Protein AF-A0A1N7QG08-F1 (afdb_monomer)

Mean predicted aligned error: 12.97 Å

pLDDT: mean 82.43, std 13.4, range [31.48, 98.0]

Organism: NCBI:txid453582

Radius of gyration: 24.89 Å; Cα contacts (8 Å, |Δi|>4): 422; chains: 1; bounding box: 59×50×69 Å

Sequence (297 aa):
MERRLAEIPTEDWNDIRLDITPREYVLDYLAHSFPVQLYEPFTDSEGNLSSRPVVRDGQPVECREATRRRDALIEKLAALPPVPGALDQIVQRFGTDLVAEVTGRSRRIVRKGEGPAARLVVETRAGSANLAETAAFMDDQKRILIFSDAGGTGRSYHADLGAKNQRLRVHYLLEPGWKADAAIQGLGRTNRTNQAQPPLFRPVATDVKAEKRFLSTIARRLDTLGAITRGQRQTGGHPLNHVRSDKWYCMHCDGEFSGTEMAQNLWHCPSCGATPLDMLSEPFSVSERPETENTSA

Foldseek 3Di:
DLVVVVVDPPVCQAFDPDQPFCLVVVLVCLVPPQPFFDWDWDADPVRDIDIDTDDDPNHTDGDPVSVVVSVVVSVVSVPDDGDDDPVLCVCQVPHPQQELEQEPRQKHWYWDDDDPPIGIHIDGDDPCSLVVSLLCLQQVRHNHYDHDPNRCPPAANALAPPTPRLDAAADEDEDCDDDLVSSVVVVVSHADPRHPDAHHYHYDDDPDPVRLQSVLVNVVVCVVVVRDDPVQLPFLAQSPPRDHAQWKAALPPRDIDGSNVCSVVVCAPPPPRHTNVRIDRDRDDPVPRDPDDDPDD

Structure (mmCIF, N/CA/C/O backbone):
data_AF-A0A1N7QG08-F1
#
_entry.id   AF-A0A1N7QG08-F1
#
loop_
_atom_site.group_PDB
_atom_site.id
_atom_site.type_symbol
_atom_site.label_atom_id
_atom_site.label_alt_id
_atom_site.label_comp_id
_atom_site.label_asym_id
_atom_site.label_entity_id
_atom_site.label_seq_id
_atom_site.pdbx_PDB_ins_code
_atom_site.Cartn_x
_atom_site.Cartn_y
_atom_site.Cartn_z
_atom_site.occupancy
_atom_site.B_iso_or_equiv
_atom_site.auth_seq_id
_atom_site.auth_comp_id
_atom_site.auth_asym_id
_atom_site.auth_atom_id
_atom_site.pdbx_PDB_model_num
ATOM 1 N N . MET A 1 1 ? -7.282 -5.211 -10.635 1.00 56.03 1 MET A N 1
ATOM 2 C CA . MET A 1 1 ? -8.128 -6.218 -9.951 1.00 56.03 1 MET A CA 1
ATOM 3 C C . MET A 1 1 ? -9.617 -6.040 -10.246 1.00 56.03 1 MET A C 1
ATOM 5 O O . MET A 1 1 ? -10.234 -7.001 -10.668 1.00 56.03 1 MET A O 1
ATOM 9 N N . GLU A 1 2 ? -10.205 -4.849 -10.090 1.00 59.34 2 GLU A N 1
ATOM 10 C CA . GLU A 1 2 ? -11.648 -4.638 -10.344 1.00 59.34 2 GLU A CA 1
ATOM 11 C C . GLU A 1 2 ? -12.072 -4.951 -11.790 1.00 59.34 2 GLU A C 1
ATOM 13 O O . GLU A 1 2 ? -13.091 -5.600 -12.000 1.00 59.34 2 GLU A O 1
ATOM 18 N N . ARG A 1 3 ? -11.225 -4.615 -12.774 1.00 63.56 3 ARG A N 1
ATOM 19 C CA . ARG A 1 3 ? -11.404 -5.001 -14.183 1.00 63.56 3 ARG A CA 1
ATOM 20 C C . ARG A 1 3 ? -11.461 -6.525 -14.384 1.00 63.56 3 ARG A C 1
ATOM 22 O O . ARG A 1 3 ? -12.375 -7.006 -15.031 1.00 63.56 3 ARG A O 1
ATOM 29 N N . ARG A 1 4 ? -10.570 -7.284 -13.735 1.00 69.12 4 ARG A N 1
ATOM 30 C CA . ARG A 1 4 ? -10.578 -8.761 -13.771 1.00 69.12 4 ARG A CA 1
ATOM 31 C C . ARG A 1 4 ? -11.821 -9.355 -13.137 1.00 69.12 4 ARG A C 1
ATOM 33 O O . ARG A 1 4 ? -12.452 -10.223 -13.712 1.00 69.12 4 ARG A O 1
ATOM 40 N N . LEU A 1 5 ? -12.204 -8.852 -11.966 1.00 70.75 5 LEU A N 1
ATOM 41 C CA . LEU A 1 5 ? -13.429 -9.283 -11.289 1.00 70.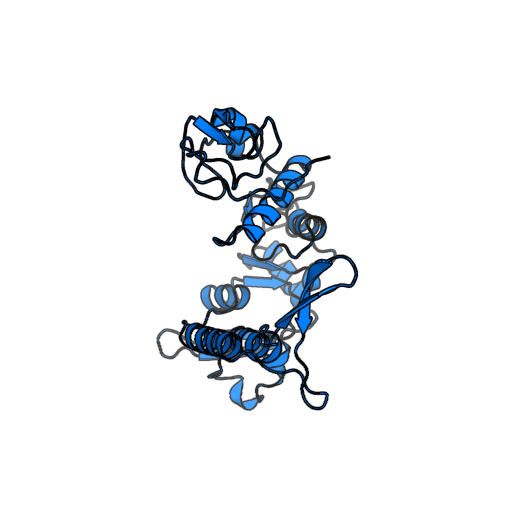75 5 LEU A CA 1
ATOM 42 C C . LEU A 1 5 ? -14.700 -8.961 -12.093 1.00 70.75 5 LEU A C 1
ATOM 44 O O . LEU A 1 5 ? -15.766 -9.468 -11.756 1.00 70.75 5 LEU A O 1
ATOM 48 N N . ALA A 1 6 ? -14.626 -8.089 -13.102 1.00 71.62 6 ALA A N 1
ATOM 49 C CA . ALA A 1 6 ? -15.715 -7.845 -14.043 1.00 71.62 6 ALA A CA 1
ATOM 50 C C . ALA A 1 6 ? -15.735 -8.816 -15.226 1.00 71.62 6 ALA A C 1
ATOM 52 O O . ALA A 1 6 ? -16.794 -8.995 -15.815 1.00 71.62 6 ALA A O 1
ATOM 53 N N . GLU A 1 7 ? -14.608 -9.454 -15.527 1.00 74.88 7 GLU A N 1
ATOM 54 C CA . GLU A 1 7 ? -14.473 -10.450 -16.592 1.00 74.88 7 GLU A CA 1
ATOM 55 C C . GLU A 1 7 ? -14.823 -11.871 -16.106 1.00 74.88 7 GLU A C 1
ATOM 57 O O . GLU A 1 7 ? -15.100 -12.734 -16.931 1.00 74.88 7 GLU A O 1
ATOM 62 N N . ILE A 1 8 ? -14.867 -12.119 -14.785 1.00 76.94 8 ILE A N 1
ATOM 63 C CA . ILE A 1 8 ? -15.276 -13.417 -14.218 1.00 76.94 8 ILE A CA 1
ATOM 64 C C . ILE A 1 8 ? -16.797 -13.610 -14.376 1.00 76.94 8 ILE A C 1
ATOM 66 O O . ILE A 1 8 ? -17.559 -12.820 -13.794 1.00 76.94 8 ILE A O 1
ATOM 70 N N . PRO A 1 9 ? -17.251 -14.673 -15.073 1.00 80.19 9 PRO A N 1
ATOM 71 C CA . PRO A 1 9 ? -18.662 -15.038 -15.161 1.00 80.19 9 PRO A CA 1
ATOM 72 C C . PRO A 1 9 ? -19.303 -15.174 -13.778 1.00 80.19 9 PRO A C 1
ATOM 74 O O . PRO A 1 9 ? -18.711 -15.718 -12.848 1.00 80.19 9 PRO A O 1
ATOM 77 N N . THR A 1 10 ? -20.537 -14.698 -13.618 1.00 82.00 10 THR A N 1
ATOM 78 C CA . THR A 1 10 ? -21.238 -14.714 -12.319 1.00 82.00 10 THR A CA 1
ATOM 79 C C . THR A 1 10 ? -21.453 -16.119 -11.749 1.00 82.00 10 THR A C 1
ATOM 81 O O . THR A 1 10 ? -21.589 -16.274 -10.538 1.00 82.00 10 THR A O 1
ATOM 84 N N . GLU A 1 11 ? -21.461 -17.143 -12.603 1.00 83.88 11 GLU A N 1
ATOM 85 C CA . GLU A 1 11 ? -21.510 -18.563 -12.226 1.00 83.88 11 GLU A CA 1
ATOM 86 C C . GLU A 1 11 ? -20.274 -19.025 -11.438 1.00 83.88 11 GLU A C 1
ATOM 88 O O . GLU A 1 11 ? -20.407 -19.801 -10.489 1.00 83.88 11 GLU A O 1
ATOM 93 N N . ASP A 1 12 ? -19.103 -18.454 -11.729 1.00 82.88 12 ASP A N 1
ATOM 94 C CA . ASP A 1 12 ? -17.830 -18.806 -11.091 1.00 82.88 12 ASP A CA 1
ATOM 95 C C . ASP A 1 12 ? -17.574 -18.035 -9.790 1.00 82.88 12 ASP A C 1
ATOM 97 O O . ASP A 1 12 ? -16.616 -18.303 -9.062 1.00 82.88 12 ASP A O 1
ATOM 101 N N . TRP A 1 13 ? -18.437 -17.077 -9.434 1.00 85.44 13 TRP A N 1
ATOM 102 C CA . TRP A 1 13 ? -18.227 -16.228 -8.255 1.00 85.44 13 TRP A CA 1
ATOM 103 C C . TRP A 1 13 ? -18.194 -17.010 -6.944 1.00 85.44 13 TRP A C 1
ATOM 105 O O . TRP A 1 13 ? -17.639 -16.515 -5.966 1.00 85.44 13 TRP A O 1
ATOM 115 N N . ASN A 1 14 ? -18.770 -18.212 -6.913 1.00 82.75 14 ASN A N 1
ATOM 116 C CA . ASN A 1 14 ? -18.813 -19.070 -5.732 1.00 82.75 14 ASN A CA 1
ATOM 117 C C . ASN A 1 14 ? -17.595 -19.998 -5.583 1.00 82.75 14 ASN A C 1
ATOM 119 O O . ASN A 1 14 ? -17.487 -20.647 -4.541 1.00 82.75 14 ASN A O 1
ATOM 123 N N . ASP A 1 15 ? -16.718 -20.095 -6.584 1.00 85.12 15 ASP A N 1
ATOM 124 C CA . ASP A 1 15 ? -15.468 -20.866 -6.535 1.00 85.12 15 ASP A CA 1
ATOM 125 C C . ASP A 1 15 ? -14.476 -20.340 -7.590 1.00 85.12 15 ASP A C 1
ATOM 127 O O . ASP A 1 15 ? -14.412 -20.832 -8.716 1.00 85.12 15 ASP A O 1
ATOM 131 N N . ILE A 1 16 ? -13.700 -19.313 -7.232 1.00 80.88 16 ILE A N 1
ATOM 132 C CA . ILE A 1 16 ? -12.711 -18.723 -8.142 1.00 80.88 16 ILE A CA 1
ATOM 133 C C . ILE A 1 16 ? -11.497 -19.651 -8.259 1.00 80.88 16 ILE A C 1
ATOM 135 O O . ILE A 1 16 ? -10.752 -19.836 -7.295 1.00 80.88 16 ILE A O 1
ATOM 139 N N . ARG A 1 17 ? -11.245 -20.147 -9.476 1.00 75.00 17 ARG A N 1
ATOM 140 C CA . ARG A 1 17 ? -10.060 -20.962 -9.826 1.00 75.00 17 ARG A CA 1
ATOM 141 C C . ARG A 1 17 ? -9.030 -20.239 -10.695 1.00 75.00 17 ARG A C 1
ATOM 143 O O . ARG A 1 17 ? -8.040 -20.834 -11.109 1.00 75.00 17 ARG A O 1
ATOM 150 N N . LEU A 1 18 ? -9.277 -18.968 -10.991 1.00 70.56 18 LEU A N 1
ATOM 151 C CA . LEU A 1 18 ? -8.436 -18.133 -11.845 1.00 70.56 18 LEU A CA 1
ATOM 152 C C . LEU A 1 18 ? -7.303 -17.476 -11.049 1.00 70.56 18 LEU A C 1
ATOM 154 O O . LEU A 1 18 ? -7.442 -17.192 -9.857 1.00 70.56 18 LEU A O 1
ATOM 158 N N . ASP A 1 19 ? -6.197 -17.180 -11.732 1.00 75.00 19 ASP A N 1
ATOM 159 C CA . ASP A 1 19 ? -5.118 -16.373 -11.166 1.00 75.00 19 ASP A CA 1
ATOM 160 C C . ASP A 1 19 ? -5.573 -14.910 -11.009 1.00 75.00 19 ASP A C 1
ATOM 162 O O . ASP A 1 19 ? -5.793 -14.178 -11.976 1.00 75.00 19 ASP A O 1
ATOM 166 N N . ILE A 1 20 ? -5.731 -14.495 -9.754 1.00 76.75 20 ILE A N 1
ATOM 167 C CA . ILE A 1 20 ? -6.169 -13.153 -9.342 1.00 76.75 20 ILE A CA 1
ATOM 168 C C . ILE A 1 20 ? -4.992 -12.226 -8.999 1.00 76.75 20 ILE A C 1
ATOM 170 O O . ILE A 1 20 ? -5.194 -11.119 -8.491 1.00 76.75 20 ILE A O 1
ATOM 174 N N . THR A 1 21 ? -3.758 -12.671 -9.247 1.00 83.44 21 THR A N 1
ATOM 175 C CA . THR A 1 21 ? -2.541 -11.899 -8.979 1.00 83.44 21 THR A CA 1
ATOM 176 C C . THR A 1 21 ? -2.234 -10.907 -10.102 1.00 83.44 21 THR A C 1
ATOM 178 O O . THR A 1 21 ? -2.777 -11.013 -11.205 1.00 83.44 21 THR A O 1
ATOM 181 N N . PRO A 1 22 ? -1.362 -9.907 -9.870 1.00 81.31 22 PRO A N 1
ATOM 182 C CA . PRO A 1 22 ? -0.970 -8.975 -10.923 1.00 81.31 22 PRO A CA 1
ATOM 183 C C . PRO A 1 22 ? -0.077 -9.602 -12.005 1.00 81.31 22 PRO A C 1
ATOM 185 O O . PRO A 1 22 ? 0.336 -8.879 -12.908 1.00 81.31 22 PRO A O 1
ATOM 188 N N . ARG A 1 23 ? 0.227 -10.908 -11.932 1.00 86.50 23 ARG A N 1
ATOM 189 C CA . ARG A 1 23 ? 1.165 -11.601 -12.823 1.00 86.50 23 ARG A CA 1
ATOM 190 C C . ARG A 1 23 ? 0.895 -11.292 -14.290 1.00 86.50 23 ARG A C 1
ATOM 192 O O . ARG A 1 23 ? 1.794 -10.817 -14.968 1.00 86.50 23 ARG A O 1
ATOM 199 N N . GLU A 1 24 ? -0.328 -11.503 -14.764 1.00 82.75 24 GLU A N 1
ATOM 200 C CA . GLU A 1 24 ? -0.638 -11.329 -16.186 1.00 82.75 24 GLU A CA 1
ATOM 201 C C . GLU A 1 24 ? -0.428 -9.887 -16.662 1.00 82.75 24 GLU A C 1
ATOM 203 O O . GLU A 1 24 ? 0.175 -9.683 -17.705 1.00 82.75 24 GLU A O 1
ATOM 208 N N . TYR A 1 25 ? -0.778 -8.882 -15.850 1.00 83.62 25 TYR A N 1
ATOM 209 C CA . TYR A 1 25 ? -0.496 -7.481 -16.187 1.00 83.62 25 TYR A CA 1
ATOM 210 C C . TYR A 1 25 ? 1.004 -7.205 -16.344 1.00 83.62 25 TYR A C 1
ATOM 212 O O . TYR A 1 25 ? 1.402 -6.421 -17.203 1.00 83.62 25 TYR A O 1
ATOM 220 N N . VAL A 1 26 ? 1.840 -7.831 -15.511 1.00 87.75 26 VAL A N 1
ATOM 221 C CA . VAL A 1 26 ? 3.300 -7.697 -15.597 1.00 87.75 26 VAL A CA 1
ATOM 222 C C . VAL A 1 26 ? 3.835 -8.418 -16.834 1.00 87.75 26 VAL A C 1
ATOM 224 O O . VAL A 1 26 ? 4.687 -7.869 -17.529 1.00 87.75 26 VAL A O 1
ATOM 227 N N . LEU A 1 27 ? 3.332 -9.620 -17.130 1.00 89.56 27 LEU A N 1
ATOM 228 C CA . LEU A 1 27 ? 3.733 -10.379 -18.316 1.00 89.56 27 LEU A CA 1
ATOM 229 C C . LEU A 1 27 ? 3.338 -9.644 -19.604 1.00 89.56 27 LEU A C 1
ATOM 231 O O . LEU A 1 27 ? 4.185 -9.474 -20.478 1.00 89.56 27 LEU A O 1
ATOM 235 N N . ASP A 1 28 ? 2.112 -9.125 -19.680 1.00 87.75 28 ASP A N 1
ATOM 236 C CA . ASP A 1 28 ? 1.634 -8.323 -20.808 1.00 87.75 28 ASP A CA 1
ATOM 237 C C . ASP A 1 28 ? 2.467 -7.054 -20.982 1.00 87.75 28 ASP A C 1
ATOM 239 O O . ASP A 1 28 ? 2.866 -6.719 -22.098 1.00 87.75 28 ASP A O 1
ATOM 243 N N . TYR A 1 29 ? 2.777 -6.354 -19.889 1.00 90.56 29 TYR A N 1
ATOM 244 C CA . TYR A 1 29 ? 3.641 -5.178 -19.945 1.00 90.56 29 TYR A CA 1
ATOM 245 C C . TYR A 1 29 ? 5.016 -5.522 -20.528 1.00 90.56 29 TYR A C 1
ATOM 247 O O . TYR A 1 29 ? 5.502 -4.827 -21.417 1.00 90.56 29 TYR A O 1
ATOM 255 N N . LEU A 1 30 ? 5.638 -6.617 -20.087 1.00 87.50 30 LEU A N 1
ATOM 256 C CA . LEU A 1 30 ? 6.937 -7.040 -20.612 1.00 87.50 30 LEU A CA 1
ATOM 257 C C . LEU A 1 30 ? 6.852 -7.495 -22.070 1.00 87.50 30 LEU A C 1
ATOM 259 O O . LEU A 1 30 ? 7.747 -7.185 -22.851 1.00 87.50 30 LEU A O 1
ATOM 263 N N . ALA A 1 31 ? 5.778 -8.173 -22.468 1.00 89.25 31 ALA A N 1
ATOM 264 C CA . ALA A 1 31 ? 5.589 -8.589 -23.852 1.00 89.25 31 ALA A CA 1
ATOM 265 C C . ALA A 1 31 ? 5.554 -7.387 -24.814 1.00 89.25 31 ALA A C 1
ATOM 267 O O . ALA A 1 31 ? 6.155 -7.446 -25.886 1.00 89.25 31 ALA A O 1
ATOM 268 N N . HIS A 1 32 ? 4.909 -6.287 -24.406 1.00 85.25 32 HIS A N 1
ATOM 269 C CA . HIS A 1 32 ? 4.656 -5.133 -25.276 1.00 85.25 32 HIS A CA 1
ATOM 270 C C . HIS A 1 32 ? 5.621 -3.955 -25.087 1.00 85.25 32 HIS A C 1
ATOM 272 O O . HIS A 1 32 ? 5.770 -3.144 -25.996 1.00 85.25 32 HIS A O 1
ATOM 278 N N . SER A 1 33 ? 6.232 -3.798 -23.910 1.00 87.94 33 SER A N 1
ATOM 279 C CA . SER A 1 33 ? 7.031 -2.610 -23.552 1.00 87.94 33 SER A CA 1
ATOM 280 C C . SER A 1 33 ? 8.505 -2.905 -23.276 1.00 87.94 33 SER A C 1
ATOM 282 O O . SER A 1 33 ? 9.273 -1.973 -23.035 1.00 87.94 33 SER A O 1
ATOM 284 N N . PHE A 1 34 ? 8.939 -4.170 -23.304 1.00 85.19 34 PHE A N 1
ATOM 285 C CA . PHE A 1 34 ? 10.361 -4.481 -23.164 1.00 85.19 34 PHE A CA 1
ATOM 286 C C . PHE A 1 34 ? 11.143 -3.974 -24.389 1.00 85.19 34 PHE A C 1
ATOM 288 O O . PHE A 1 34 ? 10.734 -4.237 -25.523 1.00 85.19 34 PHE A O 1
ATOM 295 N N . PRO A 1 35 ? 12.271 -3.264 -24.200 1.00 85.69 35 PRO A N 1
ATOM 296 C CA . PRO A 1 35 ? 13.004 -2.647 -25.299 1.00 85.69 35 PRO A CA 1
ATOM 297 C C . PRO A 1 35 ? 13.718 -3.710 -26.139 1.00 85.69 35 PRO A C 1
ATOM 299 O O . PRO A 1 35 ? 14.796 -4.182 -25.782 1.00 85.69 35 PRO A O 1
ATOM 302 N N . VAL A 1 36 ? 13.107 -4.087 -27.263 1.00 87.94 36 VAL A N 1
ATOM 303 C CA . VAL A 1 36 ? 13.659 -5.067 -28.216 1.00 87.94 36 VAL A CA 1
ATOM 304 C C . VAL A 1 36 ? 14.181 -4.436 -29.505 1.00 87.94 36 VAL A C 1
ATOM 306 O O . VAL A 1 36 ? 14.728 -5.142 -30.341 1.00 87.94 36 VAL A O 1
ATOM 309 N N . GLN A 1 37 ? 14.049 -3.121 -29.688 1.00 85.25 37 GLN A N 1
ATOM 310 C CA . GLN A 1 37 ? 14.490 -2.447 -30.909 1.00 85.25 37 GLN A CA 1
ATOM 311 C C . GLN A 1 37 ? 16.019 -2.474 -31.056 1.00 85.25 37 GLN A C 1
ATOM 313 O O . GLN A 1 37 ? 16.757 -2.204 -30.109 1.00 85.25 37 GLN A O 1
ATOM 318 N N . LEU A 1 38 ? 16.498 -2.804 -32.256 1.00 83.75 38 LEU A N 1
ATOM 319 C CA . LEU A 1 38 ? 17.911 -2.758 -32.608 1.00 83.75 38 LEU A CA 1
ATOM 320 C C . LEU A 1 38 ? 18.352 -1.312 -32.843 1.00 83.75 38 LEU A C 1
ATOM 322 O O . LEU A 1 38 ? 17.690 -0.562 -33.560 1.00 83.75 38 LEU A O 1
ATOM 326 N N . TYR A 1 39 ? 19.499 -0.953 -32.275 1.00 87.12 39 TYR A N 1
ATOM 327 C CA . TYR A 1 39 ? 20.175 0.316 -32.514 1.00 87.12 39 TYR A CA 1
ATOM 328 C C . TYR A 1 39 ? 21.528 0.056 -33.169 1.00 87.12 39 TYR A C 1
ATOM 330 O O . TYR A 1 39 ? 22.223 -0.894 -32.805 1.00 87.12 39 TYR A O 1
ATOM 338 N N . GLU A 1 40 ? 21.897 0.904 -34.123 1.00 83.69 40 GLU A N 1
ATOM 339 C CA . GLU A 1 40 ? 23.220 0.902 -34.745 1.00 83.69 40 GLU A CA 1
ATOM 340 C C . GLU A 1 40 ? 23.980 2.185 -34.387 1.00 83.69 40 GLU A C 1
ATOM 342 O O . GLU A 1 40 ? 23.359 3.249 -34.254 1.00 83.69 40 GLU A O 1
ATOM 347 N N . PRO A 1 41 ? 25.309 2.108 -34.210 1.00 86.81 41 PRO A N 1
ATOM 348 C CA . PRO A 1 41 ? 26.123 3.297 -34.042 1.00 86.81 41 PRO A CA 1
ATOM 349 C C . PRO A 1 41 ? 26.157 4.096 -35.349 1.00 86.81 41 PRO A C 1
ATOM 351 O O . PRO A 1 41 ? 26.247 3.529 -36.438 1.00 86.81 41 PRO A O 1
ATOM 354 N N . PHE A 1 42 ? 26.132 5.419 -35.243 1.00 86.69 42 PHE A N 1
ATOM 355 C CA . PHE A 1 42 ? 26.413 6.325 -36.350 1.00 86.69 42 PHE A CA 1
ATOM 356 C C . PHE A 1 42 ? 27.264 7.495 -35.857 1.00 86.69 42 PHE A C 1
ATOM 358 O O . PHE A 1 42 ? 27.222 7.855 -34.681 1.00 86.69 42 PHE A O 1
ATOM 365 N N . THR A 1 43 ? 28.038 8.082 -36.761 1.00 89.94 43 THR A N 1
ATOM 366 C CA . THR A 1 43 ? 28.794 9.306 -36.493 1.00 89.94 43 THR A CA 1
ATOM 367 C C . THR A 1 43 ? 28.057 10.469 -37.136 1.00 89.94 43 THR A C 1
ATOM 369 O O . THR A 1 43 ? 27.695 10.389 -38.314 1.00 89.94 43 THR A O 1
ATOM 372 N N . ASP A 1 44 ? 27.780 11.512 -36.361 1.00 87.81 44 ASP A N 1
ATOM 373 C CA . ASP A 1 44 ? 27.157 12.725 -36.885 1.00 87.81 44 ASP A CA 1
ATOM 374 C C . ASP A 1 44 ? 28.152 13.579 -37.697 1.00 87.81 44 ASP A C 1
ATOM 376 O O . ASP A 1 44 ? 29.328 13.245 -37.856 1.00 87.81 44 ASP A O 1
ATOM 380 N N . SER A 1 45 ? 27.672 14.696 -38.245 1.00 85.94 45 SER A N 1
ATOM 381 C CA . SER A 1 45 ? 28.492 15.633 -39.022 1.00 85.94 45 SER A CA 1
ATOM 382 C C . SER A 1 45 ? 29.588 16.334 -38.210 1.00 85.94 45 SER A C 1
ATOM 384 O O . SER A 1 45 ? 30.489 16.920 -38.804 1.00 85.94 45 SER A O 1
ATOM 386 N N . GLU A 1 46 ? 29.514 16.291 -36.880 1.00 87.44 46 GLU A N 1
ATOM 387 C CA . GLU A 1 46 ? 30.472 16.901 -35.951 1.00 87.44 46 GLU A CA 1
ATOM 388 C C . GLU A 1 46 ? 31.502 15.883 -35.430 1.00 87.44 46 GLU A C 1
ATOM 390 O O . GLU A 1 46 ? 32.429 16.249 -34.710 1.00 87.44 46 GLU A O 1
ATOM 395 N N . GLY A 1 47 ? 31.389 14.610 -35.831 1.00 87.75 47 GLY A N 1
ATOM 396 C CA . GLY A 1 47 ? 32.287 13.537 -35.411 1.00 87.75 47 GLY A CA 1
ATOM 397 C C . GLY A 1 47 ? 31.872 12.843 -34.111 1.00 87.75 47 GLY A C 1
ATOM 398 O O . GLY A 1 47 ? 32.606 11.972 -33.639 1.00 87.75 47 GLY A O 1
ATOM 399 N N . ASN A 1 48 ? 30.709 13.169 -33.538 1.00 85.38 48 ASN A N 1
ATOM 400 C CA . ASN A 1 48 ? 30.236 12.529 -32.316 1.00 85.38 48 ASN A CA 1
ATOM 401 C C . ASN A 1 48 ? 29.621 11.162 -32.628 1.00 85.38 48 ASN A C 1
ATOM 403 O O . ASN A 1 48 ? 28.827 11.002 -33.561 1.00 85.38 48 ASN A O 1
ATOM 407 N N . LEU A 1 49 ? 29.970 10.165 -31.815 1.00 84.56 49 LEU A N 1
ATOM 408 C CA . LEU A 1 49 ? 29.375 8.837 -31.884 1.00 84.56 49 LEU A CA 1
ATOM 409 C C . LEU A 1 49 ? 28.016 8.847 -31.178 1.00 84.56 49 LEU A C 1
ATOM 411 O O . LEU A 1 49 ? 27.926 9.152 -29.990 1.00 84.56 49 LEU A O 1
ATOM 415 N N . SER A 1 50 ? 26.969 8.463 -31.897 1.00 81.12 50 SER A N 1
ATOM 416 C CA . SER A 1 50 ? 25.616 8.322 -31.367 1.00 81.12 50 SER A CA 1
ATOM 417 C C . SER A 1 50 ? 24.991 7.008 -31.839 1.00 81.12 50 SER A C 1
ATOM 419 O O . SER A 1 50 ? 25.600 6.244 -32.587 1.00 81.12 50 SER A O 1
ATOM 421 N N . SER A 1 51 ? 23.783 6.700 -31.371 1.00 82.19 51 SER A N 1
ATOM 422 C CA . SER A 1 51 ? 23.040 5.502 -31.771 1.00 82.19 51 SER A CA 1
ATOM 423 C C . SER A 1 51 ? 21.693 5.888 -32.362 1.00 82.19 51 SER A C 1
ATOM 425 O O . SER A 1 51 ? 21.053 6.837 -31.906 1.00 82.19 51 SER A O 1
ATOM 427 N N . ARG A 1 52 ? 21.253 5.157 -33.386 1.00 82.62 52 ARG A N 1
ATOM 428 C CA . ARG A 1 52 ? 19.949 5.371 -34.021 1.00 82.62 52 ARG A CA 1
ATOM 429 C C . ARG A 1 52 ? 19.190 4.056 -34.181 1.00 82.62 52 ARG A C 1
ATOM 431 O O . ARG A 1 52 ? 19.827 3.014 -34.351 1.00 82.62 52 ARG A O 1
ATOM 438 N N . PRO A 1 53 ? 17.849 4.087 -34.139 1.00 84.00 53 PRO A N 1
ATOM 439 C CA . PRO A 1 53 ? 17.045 2.895 -34.354 1.00 84.00 53 PRO A CA 1
ATOM 440 C C . PRO A 1 53 ? 17.231 2.355 -35.775 1.00 84.00 53 PRO A C 1
ATOM 442 O O . PRO A 1 53 ? 17.158 3.107 -36.749 1.00 84.00 53 PRO A O 1
ATOM 445 N N . VAL A 1 54 ? 17.415 1.042 -35.897 1.00 89.00 54 VAL A N 1
ATOM 446 C CA . VAL A 1 54 ? 17.470 0.356 -37.191 1.00 89.00 54 VAL A CA 1
ATOM 447 C C . VAL A 1 54 ? 16.048 0.121 -37.694 1.00 89.00 54 VAL A C 1
ATOM 449 O O . VAL A 1 54 ? 15.203 -0.444 -36.992 1.00 89.00 54 VAL A O 1
ATOM 452 N N . VAL A 1 55 ? 15.791 0.539 -38.932 1.00 92.88 55 VAL A N 1
ATOM 453 C CA . VAL A 1 55 ? 14.512 0.368 -39.628 1.00 92.88 55 VAL A CA 1
ATOM 454 C C . VAL A 1 55 ? 14.778 -0.305 -40.971 1.00 92.88 55 VAL A C 1
ATOM 456 O O . VAL A 1 55 ? 15.678 0.105 -41.704 1.00 92.88 55 VAL A O 1
ATOM 459 N N . ARG A 1 56 ? 13.990 -1.329 -41.308 1.00 92.56 56 ARG A N 1
ATOM 460 C CA . ARG A 1 56 ? 14.037 -2.026 -42.598 1.00 92.56 56 ARG A CA 1
ATOM 461 C C . ARG A 1 56 ? 12.641 -2.029 -43.200 1.00 92.56 56 ARG A C 1
ATOM 463 O O . ARG A 1 56 ? 11.691 -2.404 -42.525 1.00 92.56 56 ARG A O 1
ATOM 470 N N . ASP A 1 57 ? 12.514 -1.559 -44.438 1.00 92.50 57 ASP A N 1
ATOM 471 C CA . ASP A 1 57 ? 11.228 -1.465 -45.146 1.00 92.50 57 ASP A CA 1
ATOM 472 C C . ASP A 1 57 ? 10.141 -0.711 -44.346 1.00 92.50 57 ASP A C 1
ATOM 474 O O . ASP A 1 57 ? 8.961 -1.050 -44.368 1.00 92.50 57 ASP A O 1
ATOM 478 N N . GLY A 1 58 ? 10.551 0.316 -43.590 1.00 89.56 58 GLY A N 1
ATOM 479 C CA . GLY A 1 58 ? 9.661 1.110 -42.737 1.00 89.56 58 GLY A CA 1
ATOM 480 C C . GLY A 1 58 ? 9.278 0.459 -41.401 1.00 89.56 58 GLY A C 1
ATOM 481 O O . GLY A 1 58 ? 8.557 1.081 -40.625 1.00 89.56 58 GLY A O 1
ATOM 482 N N . GLN A 1 59 ? 9.769 -0.747 -41.093 1.00 89.94 59 GLN A N 1
ATOM 483 C CA . GLN A 1 59 ? 9.507 -1.445 -39.832 1.00 89.94 59 GLN A CA 1
ATOM 484 C C . GLN A 1 59 ? 10.734 -1.447 -38.903 1.00 89.94 59 GLN A C 1
ATOM 486 O O . GLN A 1 59 ? 11.859 -1.643 -39.378 1.00 89.94 59 GLN A O 1
ATOM 491 N N . PRO A 1 60 ? 10.556 -1.246 -37.581 1.00 87.69 60 PRO A N 1
ATOM 492 C CA . PRO A 1 60 ? 11.628 -1.418 -36.604 1.00 87.69 60 PRO A CA 1
ATOM 493 C C . PRO A 1 60 ? 12.234 -2.820 -36.684 1.00 87.69 60 PRO A C 1
ATOM 495 O O . PRO A 1 60 ? 11.512 -3.816 -36.693 1.00 87.69 60 PRO A O 1
ATOM 498 N N . VAL A 1 61 ? 13.562 -2.906 -36.711 1.00 91.56 61 VAL A N 1
ATOM 499 C CA . VAL A 1 61 ? 14.261 -4.194 -36.639 1.00 91.56 61 VAL A CA 1
ATOM 500 C C . VAL A 1 61 ? 14.451 -4.575 -35.175 1.00 91.56 61 VAL A C 1
ATOM 502 O O . VAL A 1 61 ? 14.934 -3.769 -34.381 1.00 91.56 61 VAL A O 1
ATOM 505 N N . GLU A 1 62 ? 14.105 -5.807 -34.808 1.00 89.94 62 GLU A N 1
ATOM 506 C CA . GLU A 1 62 ? 14.336 -6.316 -33.454 1.00 89.94 62 GLU A CA 1
ATOM 507 C C . GLU A 1 62 ? 15.774 -6.819 -33.252 1.00 89.94 62 GLU A C 1
ATOM 509 O O . GLU A 1 62 ? 16.357 -7.526 -34.080 1.00 89.94 62 GLU A O 1
ATOM 514 N N . CYS A 1 63 ? 16.341 -6.503 -32.092 1.00 88.62 63 CYS A N 1
ATOM 515 C CA . CYS A 1 63 ? 17.577 -7.074 -31.593 1.00 88.62 63 CYS A CA 1
ATOM 516 C C . CYS A 1 63 ? 17.304 -8.470 -31.023 1.00 88.62 63 CYS A C 1
ATOM 518 O O . CYS A 1 63 ? 16.742 -8.613 -29.939 1.00 88.62 63 CYS A O 1
ATOM 520 N N . ARG A 1 64 ? 17.789 -9.511 -31.713 1.00 92.88 64 ARG A N 1
ATOM 521 C CA . ARG A 1 64 ? 17.611 -10.923 -31.312 1.00 92.88 64 ARG A CA 1
ATOM 522 C C . ARG A 1 64 ? 18.010 -11.211 -29.861 1.00 92.88 64 ARG A C 1
ATOM 524 O O . ARG A 1 64 ? 17.378 -12.032 -29.204 1.00 92.88 64 ARG A O 1
ATOM 531 N N . GLU A 1 65 ? 19.068 -10.568 -29.372 1.00 88.56 65 GLU A N 1
ATOM 532 C CA . GLU A 1 65 ? 19.525 -10.726 -27.988 1.00 88.56 65 GLU A CA 1
ATOM 533 C C . GLU A 1 65 ? 18.564 -10.064 -26.992 1.00 88.56 65 GLU A C 1
ATOM 535 O O . GLU A 1 65 ? 18.257 -10.649 -25.956 1.00 88.56 65 GLU A O 1
ATOM 540 N N . ALA A 1 66 ? 18.037 -8.881 -27.312 1.00 84.25 66 ALA A N 1
ATOM 541 C CA . ALA A 1 66 ? 17.054 -8.207 -26.470 1.00 84.25 66 ALA A CA 1
ATOM 542 C C . ALA A 1 66 ? 15.730 -8.988 -26.413 1.00 84.25 66 ALA A C 1
ATOM 544 O O . ALA A 1 66 ? 15.185 -9.175 -25.326 1.00 84.25 66 ALA A O 1
ATOM 545 N N . THR A 1 67 ? 15.273 -9.528 -27.548 1.00 91.06 67 THR A N 1
ATOM 546 C CA . THR A 1 67 ? 14.109 -10.426 -27.616 1.00 91.06 67 THR A CA 1
ATOM 547 C C . THR A 1 67 ? 14.320 -11.662 -26.737 1.00 91.06 67 THR A C 1
ATOM 549 O O . THR A 1 67 ? 13.485 -11.966 -25.892 1.00 91.06 67 THR A O 1
ATOM 552 N N . ARG A 1 68 ? 15.491 -12.314 -26.822 1.00 93.25 68 ARG A N 1
ATOM 553 C CA . ARG A 1 68 ? 15.828 -13.458 -25.955 1.00 93.25 68 ARG A CA 1
ATOM 554 C C . ARG A 1 68 ? 15.794 -13.094 -24.466 1.00 93.25 68 ARG A C 1
ATOM 556 O O . ARG A 1 68 ? 15.302 -13.879 -23.660 1.00 93.25 68 ARG A O 1
ATOM 563 N N . ARG A 1 69 ? 16.308 -11.918 -24.086 1.00 91.69 69 ARG A N 1
ATOM 564 C CA . ARG A 1 69 ? 16.286 -11.439 -22.690 1.00 91.69 69 ARG A CA 1
ATOM 565 C C . ARG A 1 69 ? 14.869 -11.184 -22.189 1.00 91.69 69 ARG A C 1
ATOM 567 O O . ARG A 1 69 ? 14.573 -11.544 -21.051 1.00 91.69 69 ARG A O 1
ATOM 574 N N . ARG A 1 70 ? 14.010 -10.590 -23.024 1.00 91.56 70 ARG A N 1
ATOM 575 C CA . ARG A 1 70 ? 12.583 -10.413 -22.726 1.00 91.56 70 ARG A CA 1
ATOM 576 C C . ARG A 1 70 ? 11.936 -11.762 -22.441 1.00 91.56 70 ARG A C 1
ATOM 578 O O . ARG A 1 70 ? 11.330 -11.933 -21.388 1.00 91.56 70 ARG A O 1
ATOM 585 N N . ASP A 1 71 ? 12.099 -12.710 -23.358 1.00 94.88 71 ASP A N 1
ATOM 586 C CA . ASP A 1 71 ? 11.427 -14.006 -23.289 1.00 94.88 71 ASP A CA 1
ATOM 587 C C . ASP A 1 71 ? 11.901 -14.808 -22.063 1.00 94.88 71 ASP A C 1
ATOM 589 O O . ASP A 1 71 ? 11.079 -15.326 -21.311 1.00 94.88 71 ASP A O 1
ATOM 593 N N . ALA A 1 72 ? 13.208 -14.798 -21.771 1.00 94.81 72 ALA A N 1
ATOM 594 C CA . ALA A 1 72 ? 13.763 -15.417 -20.566 1.00 94.81 72 ALA A CA 1
ATOM 595 C C . ALA A 1 72 ? 13.259 -14.761 -19.263 1.00 94.81 72 ALA A C 1
ATOM 597 O O . ALA A 1 72 ? 13.043 -15.442 -18.257 1.00 94.81 72 ALA A O 1
ATOM 598 N N . LEU A 1 73 ? 13.062 -13.437 -19.252 1.00 92.62 73 LEU A N 1
ATOM 599 C CA . LEU A 1 73 ? 12.499 -12.734 -18.098 1.00 92.62 73 LEU A CA 1
ATOM 600 C C . LEU A 1 73 ? 11.018 -13.081 -17.892 1.00 92.62 73 LEU A C 1
ATOM 602 O O . LEU A 1 73 ? 10.604 -13.308 -16.755 1.00 92.62 73 LEU A O 1
ATOM 606 N N . ILE A 1 74 ? 10.241 -13.140 -18.976 1.00 93.12 74 ILE A N 1
ATOM 607 C CA . ILE A 1 74 ? 8.833 -13.558 -18.962 1.00 93.12 74 ILE A CA 1
ATOM 608 C C . ILE A 1 74 ? 8.715 -14.981 -18.416 1.00 93.12 74 ILE A C 1
ATOM 610 O O . ILE A 1 74 ? 7.938 -15.206 -17.490 1.00 93.12 74 ILE A O 1
ATOM 614 N N . GLU A 1 75 ? 9.522 -15.918 -18.920 1.00 94.56 75 GLU A N 1
ATOM 615 C CA . GLU A 1 75 ? 9.542 -17.309 -18.453 1.00 94.56 75 GLU A CA 1
ATOM 616 C C . GLU A 1 75 ? 9.855 -17.389 -16.954 1.00 94.56 75 GLU A C 1
ATOM 618 O O . GLU A 1 75 ? 9.115 -18.007 -16.183 1.00 94.56 75 GLU A O 1
ATOM 623 N N . LYS A 1 76 ? 10.903 -16.683 -16.512 1.00 93.50 76 LYS A N 1
ATOM 624 C CA . LYS A 1 76 ? 11.283 -16.633 -15.098 1.00 93.50 76 LYS A CA 1
ATOM 625 C C . LYS A 1 76 ? 10.152 -16.094 -14.222 1.00 93.50 76 LYS A C 1
ATOM 627 O O . LYS A 1 76 ? 9.889 -16.662 -13.167 1.00 93.50 76 LYS A O 1
ATOM 632 N N . LEU A 1 77 ? 9.496 -15.006 -14.628 1.00 89.75 77 LEU A N 1
ATOM 633 C CA . LEU A 1 77 ? 8.396 -14.400 -13.870 1.00 89.75 77 LEU A CA 1
ATOM 634 C C . LEU A 1 77 ? 7.146 -15.281 -13.852 1.00 89.75 77 LEU A C 1
ATOM 636 O O . LEU A 1 77 ? 6.486 -15.375 -12.817 1.00 89.75 77 LEU A O 1
ATOM 640 N N . ALA A 1 78 ? 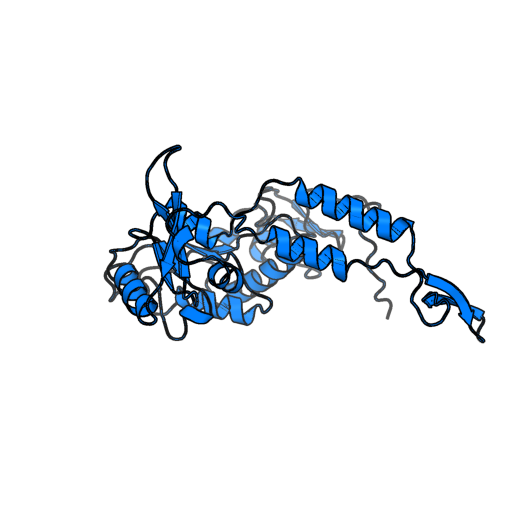6.835 -15.948 -14.963 1.00 89.56 78 ALA A N 1
ATOM 641 C CA . ALA A 1 78 ? 5.722 -16.886 -15.048 1.00 89.56 78 ALA A CA 1
ATOM 642 C C . ALA A 1 78 ? 5.918 -18.093 -14.114 1.00 89.56 78 ALA A C 1
ATOM 644 O O . ALA A 1 78 ? 4.948 -18.581 -13.535 1.00 89.56 78 ALA A O 1
ATOM 645 N N . ALA A 1 79 ? 7.167 -18.526 -13.912 1.00 91.00 79 ALA A N 1
ATOM 646 C CA . ALA A 1 79 ? 7.520 -19.617 -13.007 1.00 91.00 79 ALA A CA 1
ATOM 647 C C . ALA A 1 79 ? 7.500 -19.235 -11.512 1.00 91.00 79 ALA A C 1
ATOM 649 O O . ALA A 1 79 ? 7.504 -20.122 -10.655 1.00 91.00 79 ALA A O 1
ATOM 650 N N . LEU A 1 80 ? 7.488 -17.941 -11.163 1.00 89.31 80 LEU A N 1
ATOM 651 C CA . LEU A 1 80 ? 7.440 -17.522 -9.759 1.00 89.31 80 LEU A CA 1
ATOM 652 C C . LEU A 1 80 ? 6.078 -17.838 -9.130 1.00 89.31 80 LEU A C 1
ATOM 654 O O . LEU A 1 80 ? 5.051 -17.701 -9.801 1.00 89.31 80 LEU A O 1
ATOM 658 N N . PRO A 1 81 ? 6.026 -18.180 -7.828 1.00 86.19 81 PRO A N 1
ATOM 659 C CA . PRO A 1 81 ? 4.768 -18.324 -7.110 1.00 86.19 81 PRO A CA 1
ATOM 660 C C . PRO A 1 81 ? 3.889 -17.069 -7.235 1.00 86.19 81 PRO A C 1
ATOM 662 O O . PRO A 1 81 ? 4.408 -15.949 -7.225 1.00 86.19 81 PRO A O 1
ATOM 665 N N . PRO A 1 82 ? 2.561 -17.232 -7.347 1.00 82.25 82 PRO A N 1
ATOM 666 C CA . PRO A 1 82 ? 1.648 -16.103 -7.452 1.00 82.25 82 PRO A CA 1
ATOM 667 C C . PRO A 1 82 ? 1.716 -15.268 -6.170 1.00 82.25 82 PRO A C 1
ATOM 669 O O . PRO A 1 82 ? 1.656 -15.814 -5.069 1.00 82.25 82 PRO A O 1
ATOM 672 N N . VAL A 1 83 ? 1.822 -13.944 -6.307 1.00 83.88 83 VAL A N 1
ATOM 673 C CA . VAL A 1 83 ? 1.822 -13.010 -5.170 1.00 83.88 83 VAL A CA 1
ATOM 674 C C . VAL A 1 83 ? 0.425 -12.397 -5.032 1.00 83.88 83 VAL A C 1
ATOM 676 O O . VAL A 1 83 ? 0.042 -11.568 -5.863 1.00 83.88 83 VAL A O 1
ATOM 679 N N . PRO A 1 84 ? -0.373 -12.790 -4.022 1.00 83.31 84 PRO A N 1
ATOM 680 C CA . PRO A 1 84 ? -1.712 -12.248 -3.852 1.00 83.31 84 PRO A CA 1
ATOM 681 C C . PRO A 1 84 ? -1.661 -10.797 -3.370 1.00 83.31 84 PRO A C 1
ATOM 683 O O . PRO A 1 84 ? -0.760 -10.410 -2.624 1.00 83.31 84 PRO A O 1
ATOM 686 N N . GLY A 1 85 ? -2.662 -10.000 -3.748 1.00 85.75 85 GLY A N 1
ATOM 687 C CA . GLY A 1 85 ? -2.765 -8.608 -3.310 1.00 85.75 85 GLY A CA 1
ATOM 688 C C . GLY A 1 85 ? -2.873 -8.489 -1.787 1.00 85.75 85 GLY A C 1
ATOM 689 O O . GLY A 1 85 ? -3.611 -9.246 -1.153 1.00 85.75 85 GLY A O 1
ATOM 690 N N . ALA A 1 86 ? -2.169 -7.521 -1.194 1.00 88.25 86 ALA A N 1
ATOM 691 C CA . ALA A 1 86 ? -2.089 -7.363 0.262 1.00 88.25 86 ALA A CA 1
ATOM 692 C C . ALA A 1 86 ? -3.470 -7.218 0.926 1.00 88.25 86 ALA A C 1
ATOM 694 O O . ALA A 1 86 ? -3.749 -7.860 1.936 1.00 88.25 86 ALA A O 1
ATOM 695 N N . LEU A 1 87 ? -4.361 -6.424 0.323 1.00 90.44 87 LEU A N 1
ATOM 696 C CA . LEU A 1 87 ? -5.726 -6.227 0.814 1.00 90.44 87 LEU A CA 1
ATOM 697 C C . LEU A 1 87 ? -6.514 -7.545 0.880 1.00 90.44 87 LEU A C 1
ATOM 699 O O . LEU A 1 87 ? -7.135 -7.835 1.901 1.00 90.44 87 LEU A O 1
ATOM 703 N N . ASP A 1 88 ? -6.457 -8.355 -0.179 1.00 89.69 88 ASP A N 1
ATOM 704 C CA . ASP A 1 88 ? -7.145 -9.647 -0.214 1.00 89.69 88 ASP A CA 1
ATOM 705 C C . ASP A 1 88 ? -6.551 -10.614 0.809 1.00 89.69 88 ASP A C 1
ATOM 707 O O . ASP A 1 88 ? -7.304 -11.277 1.513 1.00 89.69 88 ASP A O 1
ATOM 711 N N . GLN A 1 89 ? -5.223 -10.652 0.965 1.00 91.12 89 GLN A N 1
ATOM 712 C CA . GLN A 1 89 ? -4.590 -11.494 1.984 1.00 91.12 89 GLN A CA 1
ATOM 713 C C . GLN A 1 89 ? -5.062 -11.140 3.397 1.00 91.12 89 GLN A C 1
ATOM 715 O O . GLN A 1 89 ? -5.357 -12.038 4.184 1.00 91.12 89 GLN A O 1
ATOM 720 N N . ILE A 1 90 ? -5.177 -9.849 3.726 1.00 93.62 90 ILE A N 1
ATOM 721 C CA . ILE A 1 90 ? -5.654 -9.413 5.046 1.00 93.62 90 ILE A CA 1
ATOM 722 C C . ILE A 1 90 ? -7.119 -9.826 5.238 1.00 93.62 90 ILE A C 1
ATOM 724 O O . ILE A 1 90 ? -7.455 -10.436 6.254 1.00 93.62 90 ILE A O 1
ATOM 728 N N . VAL A 1 91 ? -7.987 -9.564 4.256 1.00 94.00 91 VAL A N 1
ATOM 729 C CA . VAL A 1 91 ? -9.409 -9.943 4.330 1.00 94.00 91 VAL A CA 1
ATOM 730 C C . VAL A 1 91 ? -9.582 -11.461 4.431 1.00 94.00 91 VAL A C 1
ATOM 732 O O . VAL A 1 91 ? -10.347 -11.935 5.264 1.00 94.00 91 VAL A O 1
ATOM 735 N N . GLN A 1 92 ? -8.854 -12.242 3.635 1.00 92.25 92 GLN A N 1
ATOM 736 C CA . GLN A 1 92 ? -8.932 -13.706 3.641 1.00 92.25 92 GLN A CA 1
ATOM 737 C C . GLN A 1 92 ? -8.359 -14.320 4.921 1.00 92.25 92 GLN A C 1
ATOM 739 O O . GLN A 1 92 ? -8.815 -15.381 5.347 1.00 92.25 92 GLN A O 1
ATOM 744 N N . ARG A 1 93 ? -7.364 -13.669 5.538 1.00 92.75 93 ARG A N 1
ATOM 745 C CA . ARG A 1 93 ? -6.733 -14.145 6.771 1.00 92.75 93 ARG A CA 1
ATOM 746 C C . ARG A 1 93 ? -7.567 -13.857 8.013 1.00 92.75 93 ARG A C 1
ATOM 748 O O . ARG A 1 93 ? -7.649 -14.722 8.880 1.00 92.75 93 ARG A O 1
ATOM 755 N N . PHE A 1 94 ? -8.122 -12.651 8.122 1.00 94.38 94 PHE A N 1
ATOM 756 C CA . PHE A 1 94 ? -8.820 -12.192 9.330 1.00 94.38 94 PHE A CA 1
ATOM 757 C C . PHE A 1 94 ? -10.344 -12.227 9.210 1.00 94.38 94 PHE A C 1
ATOM 759 O O . PHE A 1 94 ? -11.036 -12.112 10.219 1.00 94.38 94 PHE A O 1
ATOM 766 N N . GLY A 1 95 ? -10.867 -12.403 8.000 1.00 93.38 95 GLY A N 1
ATOM 767 C CA . GLY A 1 95 ? -12.295 -12.403 7.736 1.00 93.38 95 GLY A CA 1
ATOM 768 C C . GLY A 1 95 ? -12.898 -11.001 7.724 1.00 93.38 95 GLY A C 1
ATOM 769 O O . GLY A 1 95 ? -12.346 -10.018 8.225 1.00 93.38 95 GLY A O 1
ATOM 770 N N . THR A 1 96 ? -14.087 -10.916 7.144 1.00 94.06 96 THR A N 1
ATOM 771 C CA . THR A 1 96 ? -14.829 -9.662 6.980 1.00 94.06 96 THR A CA 1
ATOM 772 C C . THR A 1 96 ? -15.439 -9.167 8.283 1.00 94.06 96 THR A C 1
ATOM 774 O O . THR A 1 96 ? -15.785 -7.995 8.376 1.00 94.06 96 THR A O 1
ATOM 777 N N . ASP A 1 97 ? -15.545 -10.028 9.293 1.00 94.12 97 ASP A N 1
ATOM 778 C CA . ASP A 1 97 ? -16.106 -9.682 10.600 1.00 94.12 97 ASP A CA 1
ATOM 779 C C . ASP A 1 97 ? -15.121 -8.866 11.441 1.00 94.12 97 ASP A C 1
ATOM 781 O O . ASP A 1 97 ? -15.531 -7.990 12.195 1.00 94.12 97 ASP A O 1
ATOM 785 N N . LEU A 1 98 ? -13.812 -9.095 11.277 1.00 96.44 98 LEU A N 1
ATOM 786 C CA . LEU A 1 98 ? -12.767 -8.349 11.987 1.00 96.44 98 LEU A CA 1
ATOM 787 C C . LEU A 1 98 ? -12.200 -7.180 11.179 1.00 96.44 98 LEU A C 1
ATOM 789 O O . LEU A 1 98 ? -11.653 -6.248 11.779 1.00 96.44 98 LEU A O 1
ATOM 793 N N . VAL A 1 99 ? -12.305 -7.239 9.848 1.00 97.31 99 VAL A N 1
ATOM 794 C CA . VAL A 1 99 ? -11.744 -6.250 8.923 1.00 97.31 99 VAL A CA 1
ATOM 795 C C . VAL A 1 99 ? -12.823 -5.281 8.451 1.00 97.31 99 VAL A C 1
ATOM 797 O O . VAL A 1 99 ? -13.759 -5.656 7.745 1.00 97.31 99 VAL A O 1
ATOM 800 N N . ALA A 1 100 ? -12.651 -4.017 8.818 1.00 96.31 100 ALA A N 1
ATOM 801 C CA . ALA A 1 100 ? -13.335 -2.886 8.231 1.00 96.31 100 ALA A CA 1
ATOM 802 C C . ALA A 1 100 ? -12.622 -2.456 6.950 1.00 96.31 100 ALA A C 1
ATOM 804 O O . ALA A 1 100 ? -11.479 -1.999 6.982 1.00 96.31 100 ALA A O 1
ATOM 805 N N . GLU A 1 101 ? -13.291 -2.604 5.811 1.00 95.06 101 GLU A N 1
ATOM 806 C CA . GLU A 1 101 ? -12.757 -2.193 4.515 1.00 95.06 101 GLU A CA 1
ATOM 807 C C . GLU A 1 101 ? -13.397 -0.868 4.089 1.00 95.06 101 GLU A C 1
ATOM 809 O O . GLU A 1 101 ? -14.599 -0.809 3.847 1.00 95.06 101 GLU A O 1
ATOM 814 N N . VAL A 1 102 ? -12.595 0.191 3.964 1.00 94.31 102 VAL A N 1
ATOM 815 C CA . VAL A 1 102 ? -13.005 1.533 3.521 1.00 94.31 102 VAL A CA 1
ATOM 816 C C . VAL A 1 102 ? -12.212 1.916 2.270 1.00 94.31 102 VAL A C 1
ATOM 818 O O . VAL A 1 102 ? -11.371 2.817 2.256 1.00 94.31 102 VAL A O 1
ATOM 821 N N . THR A 1 103 ? -12.455 1.165 1.200 1.00 92.44 103 THR A N 1
ATOM 822 C CA . THR A 1 103 ? -11.783 1.304 -0.097 1.00 92.44 103 THR A CA 1
ATOM 823 C C . THR A 1 103 ? -12.785 1.681 -1.189 1.00 92.44 103 THR A C 1
ATOM 825 O O . THR A 1 103 ? -14.004 1.609 -0.994 1.00 92.44 103 THR A O 1
ATOM 828 N N . GLY A 1 104 ? -12.274 2.058 -2.362 1.00 89.81 104 GLY A N 1
ATOM 829 C CA . GLY A 1 104 ? -13.088 2.291 -3.560 1.00 89.81 104 GLY A CA 1
ATOM 830 C C . GLY A 1 104 ? -13.599 1.021 -4.258 1.00 89.81 104 GLY A C 1
ATOM 831 O O . GLY A 1 104 ? -14.306 1.143 -5.248 1.00 89.81 104 GLY A O 1
ATOM 832 N N . ARG A 1 105 ? -13.258 -0.188 -3.781 1.00 89.75 105 ARG A N 1
ATOM 833 C CA . ARG A 1 105 ? -13.614 -1.441 -4.467 1.00 89.75 105 ARG A CA 1
ATOM 834 C C . ARG A 1 105 ? -15.114 -1.709 -4.411 1.00 89.75 105 ARG A C 1
ATOM 836 O O . ARG A 1 105 ? -15.666 -1.848 -3.320 1.00 89.75 105 ARG A O 1
ATOM 843 N N . SER A 1 106 ? -15.751 -1.925 -5.556 1.00 89.75 106 SER A N 1
ATOM 844 C CA . SER A 1 106 ? -17.127 -2.443 -5.605 1.00 89.75 106 SER A CA 1
ATOM 845 C C . SER A 1 106 ? -17.213 -3.951 -5.339 1.00 89.75 106 SER A C 1
ATOM 847 O O . SER A 1 106 ? -18.286 -4.465 -5.031 1.00 89.75 106 SER A O 1
ATOM 849 N N . ARG A 1 107 ? -16.090 -4.678 -5.442 1.00 90.94 107 ARG A N 1
ATOM 850 C CA . ARG A 1 107 ? -16.012 -6.133 -5.239 1.00 90.94 107 ARG A CA 1
ATOM 851 C C . ARG A 1 107 ? -14.743 -6.542 -4.502 1.00 90.94 107 ARG A C 1
ATOM 853 O O . ARG A 1 107 ? -13.675 -5.958 -4.716 1.00 90.94 107 ARG A O 1
ATOM 860 N N . ARG A 1 108 ? -14.850 -7.585 -3.680 1.00 90.50 108 ARG A N 1
ATOM 861 C CA . ARG A 1 108 ? -13.727 -8.201 -2.959 1.00 90.50 108 ARG A CA 1
ATOM 862 C C . ARG A 1 108 ? -13.723 -9.717 -3.090 1.00 90.50 108 ARG A C 1
ATOM 864 O O . ARG A 1 108 ? -14.749 -10.306 -3.412 1.00 90.50 108 ARG A O 1
ATOM 871 N N . ILE A 1 109 ? -12.580 -10.329 -2.803 1.00 90.12 109 ILE A N 1
ATOM 872 C CA . ILE A 1 109 ? -12.425 -11.783 -2.789 1.00 90.12 109 ILE A CA 1
ATOM 873 C C . ILE A 1 109 ? -12.282 -12.233 -1.342 1.00 90.12 109 ILE A C 1
ATOM 875 O O . ILE A 1 109 ? -11.346 -11.830 -0.649 1.00 90.12 109 ILE A O 1
ATOM 879 N N . VAL A 1 110 ? -13.201 -13.078 -0.891 1.00 92.00 110 VAL A N 1
ATOM 880 C CA . VAL A 1 110 ? -13.201 -13.632 0.465 1.00 92.00 110 VAL A CA 1
ATOM 881 C C . VAL A 1 110 ? -12.930 -15.127 0.430 1.00 92.00 110 VAL A C 1
ATOM 883 O O . VAL A 1 110 ? -13.239 -15.808 -0.545 1.00 92.00 110 VAL A O 1
ATOM 886 N N . ARG A 1 111 ? -12.375 -15.652 1.520 1.00 90.81 111 ARG A N 1
ATOM 887 C CA . ARG A 1 111 ? -12.176 -17.088 1.709 1.00 90.81 111 ARG A CA 1
ATOM 888 C C . ARG A 1 111 ? -13.350 -17.645 2.510 1.00 90.81 111 ARG A C 1
ATOM 890 O O . ARG A 1 111 ? -13.583 -17.190 3.626 1.00 90.81 111 ARG A O 1
ATOM 897 N N . LYS A 1 112 ? -14.083 -18.617 1.959 1.00 90.25 112 LYS A N 1
ATOM 898 C CA . LYS A 1 112 ? -15.178 -19.319 2.654 1.00 90.25 112 LYS A CA 1
ATOM 899 C C . LYS A 1 112 ? -14.802 -20.773 2.911 1.00 90.25 112 LYS A C 1
ATOM 901 O O . LYS A 1 112 ? -14.316 -21.446 2.007 1.00 90.25 112 LYS A O 1
ATOM 906 N N . GLY A 1 113 ? -15.077 -21.252 4.122 1.00 87.56 113 GLY A N 1
ATOM 907 C CA . GLY A 1 113 ? -14.706 -22.593 4.579 1.00 87.56 113 GLY A CA 1
ATOM 908 C C . GLY A 1 113 ? -13.306 -22.662 5.199 1.00 87.56 113 GLY A C 1
ATOM 909 O O . GLY A 1 113 ? -12.556 -21.683 5.222 1.00 87.56 113 GLY A O 1
ATOM 910 N N . GLU A 1 114 ? -12.953 -23.840 5.707 1.00 83.50 114 GLU A N 1
ATOM 911 C CA . GLU A 1 114 ? -11.699 -24.094 6.420 1.00 83.50 114 GLU A CA 1
ATOM 912 C C . GLU A 1 114 ? -10.847 -25.166 5.732 1.00 83.50 114 GLU A C 1
ATOM 914 O O . GLU A 1 114 ? -11.337 -25.982 4.951 1.00 83.50 114 GLU A O 1
ATOM 919 N N . GLY A 1 115 ? -9.541 -25.147 6.017 1.00 83.50 115 GLY A N 1
ATOM 920 C CA . GLY A 1 115 ? -8.613 -26.154 5.505 1.00 83.50 115 GLY A CA 1
ATOM 921 C C . GLY A 1 115 ? -8.549 -26.218 3.968 1.00 83.50 115 GLY A C 1
ATOM 922 O O . GLY A 1 115 ? -8.728 -25.186 3.311 1.00 83.50 115 GLY A O 1
ATOM 923 N N . PRO A 1 116 ? -8.278 -27.407 3.397 1.00 79.75 116 PRO A N 1
ATOM 924 C CA . PRO A 1 116 ? -8.188 -27.632 1.950 1.00 79.75 116 PRO A CA 1
ATOM 925 C C . PRO A 1 116 ? -9.505 -27.447 1.184 1.00 79.75 116 PRO A C 1
ATOM 927 O O . PRO A 1 116 ? -9.477 -27.260 -0.024 1.00 79.75 116 PRO A O 1
ATOM 930 N N . ALA A 1 117 ? -10.651 -27.497 1.871 1.00 83.69 117 ALA A N 1
ATOM 931 C CA . ALA A 1 117 ? -11.973 -27.324 1.263 1.00 83.69 117 ALA A CA 1
ATOM 932 C C . ALA A 1 117 ? -12.388 -25.849 1.128 1.00 83.69 117 ALA A C 1
ATOM 934 O O . ALA A 1 117 ? -13.469 -25.547 0.620 1.00 83.69 117 ALA A O 1
ATOM 935 N N . ALA A 1 118 ? -11.566 -24.923 1.626 1.00 86.75 118 ALA A N 1
ATOM 936 C CA . ALA A 1 118 ? -11.868 -23.511 1.532 1.00 86.75 118 ALA A CA 1
ATOM 937 C C . ALA A 1 118 ? -11.754 -23.014 0.092 1.00 86.75 118 ALA A C 1
ATOM 939 O O . ALA A 1 118 ? -10.789 -23.312 -0.610 1.00 86.75 118 ALA A O 1
ATOM 940 N N . ARG A 1 119 ? -12.711 -22.180 -0.300 1.00 89.06 119 ARG A N 1
ATOM 941 C CA . ARG A 1 119 ? -12.821 -21.619 -1.646 1.00 89.06 119 ARG A CA 1
ATOM 942 C C . ARG A 1 119 ? -12.787 -20.103 -1.619 1.00 89.06 119 ARG A C 1
ATOM 944 O O . ARG A 1 119 ? -13.155 -19.477 -0.619 1.00 89.06 119 ARG A O 1
ATOM 951 N N . LEU A 1 120 ? -12.345 -19.522 -2.725 1.00 89.69 120 LEU A N 1
ATOM 952 C CA . LEU A 1 120 ? -12.362 -18.082 -2.936 1.00 89.69 120 LEU A CA 1
ATOM 953 C C . LEU A 1 120 ? -13.685 -17.685 -3.585 1.00 89.69 120 LEU A C 1
ATOM 955 O O . LEU A 1 120 ? -14.119 -18.308 -4.548 1.00 89.69 120 LEU A O 1
ATOM 959 N N . VAL A 1 121 ? -14.329 -16.661 -3.035 1.00 91.12 121 VAL A N 1
ATOM 960 C CA . VAL A 1 121 ? -15.660 -16.205 -3.444 1.00 91.12 121 VAL A CA 1
ATOM 961 C C . VAL A 1 121 ? -15.624 -14.706 -3.702 1.00 91.12 121 VAL A C 1
ATOM 963 O O . VAL A 1 121 ? -15.034 -13.958 -2.919 1.00 91.12 121 VAL A O 1
ATOM 966 N N . VAL A 1 122 ? -16.270 -14.257 -4.777 1.00 91.00 122 VAL A N 1
ATOM 967 C CA . VAL A 1 122 ? -16.464 -12.828 -5.052 1.00 91.00 122 VAL A CA 1
ATOM 968 C C . VAL A 1 122 ? -17.648 -12.314 -4.237 1.00 91.00 122 VAL A C 1
ATOM 970 O O . VAL A 1 122 ? -18.761 -12.825 -4.340 1.00 91.00 122 VAL A O 1
ATOM 973 N N . GLU A 1 123 ? -17.430 -11.257 -3.460 1.00 90.81 123 GLU A N 1
ATOM 974 C CA . GLU A 1 123 ? -18.491 -10.524 -2.773 1.00 90.81 123 GLU A CA 1
ATOM 975 C C . GLU A 1 123 ? -18.609 -9.104 -3.317 1.00 90.81 123 GLU A C 1
ATOM 977 O O . GLU A 1 123 ? -17.619 -8.379 -3.443 1.00 90.81 123 GLU A O 1
ATOM 982 N N . THR A 1 124 ? -19.843 -8.691 -3.605 1.00 90.94 124 THR A N 1
ATOM 983 C CA . THR A 1 124 ? -20.149 -7.303 -3.964 1.00 90.94 124 THR A CA 1
ATOM 984 C C . THR A 1 124 ? -20.250 -6.453 -2.701 1.00 90.94 124 THR A C 1
ATOM 986 O O . THR A 1 124 ? -20.848 -6.860 -1.706 1.00 90.94 124 THR A O 1
ATOM 989 N N . ARG A 1 125 ? -19.677 -5.252 -2.749 1.00 91.50 125 ARG A N 1
ATOM 990 C CA . ARG A 1 125 ? -19.743 -4.243 -1.692 1.00 91.50 125 ARG A CA 1
ATOM 991 C C . ARG A 1 125 ? -20.738 -3.162 -2.102 1.00 91.50 125 ARG A C 1
ATOM 993 O O . ARG A 1 125 ? -20.641 -2.599 -3.189 1.00 91.50 125 ARG A O 1
ATOM 1000 N N . ALA A 1 126 ? -21.693 -2.861 -1.226 1.00 87.31 126 ALA A N 1
ATOM 1001 C CA . ALA A 1 126 ? -22.624 -1.758 -1.442 1.00 87.31 126 ALA A CA 1
ATOM 1002 C C . ALA A 1 126 ? -21.885 -0.408 -1.430 1.00 87.31 126 ALA A C 1
ATOM 1004 O O . ALA A 1 126 ? -20.927 -0.233 -0.678 1.00 87.31 126 ALA A O 1
ATOM 1005 N N . GLY A 1 127 ? -22.369 0.585 -2.182 1.00 78.69 127 GLY A N 1
ATOM 1006 C CA . GLY A 1 127 ? -21.780 1.935 -2.172 1.00 78.69 127 GLY A CA 1
ATOM 1007 C C . GLY A 1 127 ? -21.803 2.604 -0.787 1.00 78.69 127 GLY A C 1
ATOM 1008 O O . GLY A 1 127 ? -20.919 3.389 -0.452 1.00 78.69 127 GLY A O 1
ATOM 1009 N N . SER A 1 128 ? -22.767 2.233 0.061 1.00 84.50 128 SER A N 1
ATOM 1010 C CA . SER A 1 128 ? -22.869 2.670 1.458 1.00 84.50 128 SER A CA 1
ATOM 1011 C C . SER A 1 128 ? -21.949 1.913 2.425 1.00 84.50 128 SER A C 1
ATOM 1013 O O . SER A 1 128 ? -21.818 2.333 3.577 1.00 84.50 128 SER A O 1
ATOM 1015 N N . ALA A 1 129 ? -21.281 0.835 1.986 1.00 87.94 129 ALA A N 1
ATOM 1016 C CA . ALA A 1 129 ? -20.492 -0.039 2.857 1.00 87.94 129 ALA A CA 1
ATOM 1017 C C . ALA A 1 129 ? -19.416 0.736 3.624 1.00 87.94 129 ALA A C 1
ATOM 1019 O O . ALA A 1 129 ? -19.244 0.523 4.816 1.00 87.94 129 ALA A O 1
ATOM 1020 N N . ASN A 1 130 ? -18.765 1.714 2.990 1.00 92.12 130 ASN A N 1
ATOM 1021 C CA . ASN A 1 130 ? -17.709 2.506 3.626 1.00 92.12 130 ASN A CA 1
ATOM 1022 C C . ASN A 1 130 ? -18.177 3.234 4.900 1.00 92.12 130 ASN A C 1
ATOM 1024 O O . ASN A 1 130 ? -17.386 3.397 5.830 1.00 92.12 130 ASN A O 1
ATOM 1028 N N . LEU A 1 131 ? -19.442 3.672 4.968 1.00 91.06 131 LEU A N 1
ATOM 1029 C CA . LEU A 1 131 ? -19.985 4.320 6.166 1.00 91.06 131 LEU A CA 1
ATOM 1030 C C . LEU A 1 131 ? -20.200 3.305 7.293 1.00 91.06 131 LEU A C 1
ATOM 1032 O O . LEU A 1 131 ? -19.753 3.541 8.412 1.00 91.06 131 LEU A O 1
ATOM 1036 N N . ALA A 1 132 ? -20.826 2.170 6.978 1.00 93.56 132 ALA A N 1
ATOM 1037 C CA . ALA A 1 132 ? -21.072 1.100 7.941 1.00 93.56 132 ALA A CA 1
ATOM 1038 C C . ALA A 1 132 ? -19.761 0.502 8.479 1.00 93.56 132 ALA A C 1
ATOM 1040 O O . ALA A 1 132 ? -19.618 0.306 9.679 1.00 93.56 132 ALA A O 1
ATOM 1041 N N . GLU A 1 133 ? -18.774 0.289 7.608 1.00 95.31 133 GLU A N 1
ATOM 1042 C CA . GLU A 1 133 ? -17.448 -0.224 7.967 1.00 95.31 133 GLU A CA 1
ATOM 1043 C C . GLU A 1 133 ? -16.680 0.756 8.868 1.00 95.31 133 GLU A C 1
ATOM 1045 O O . GLU A 1 133 ? -16.050 0.351 9.846 1.00 95.31 133 GLU A O 1
ATOM 1050 N N . THR A 1 134 ? -16.790 2.062 8.592 1.00 95.25 134 THR A N 1
ATOM 1051 C CA . THR A 1 134 ? -16.214 3.103 9.458 1.00 95.25 134 THR A CA 1
ATOM 1052 C C . THR A 1 134 ? -16.859 3.088 10.842 1.00 95.25 134 THR A C 1
ATOM 1054 O O . THR A 1 134 ? -16.143 3.097 11.842 1.00 95.25 134 THR A O 1
ATOM 1057 N N . ALA A 1 135 ? -18.193 3.044 10.907 1.00 95.38 135 ALA A N 1
ATOM 1058 C CA . ALA A 1 135 ? -18.922 2.991 12.171 1.00 95.38 135 ALA A CA 1
ATOM 1059 C C . ALA A 1 135 ? -18.545 1.736 12.968 1.00 95.38 135 ALA A C 1
ATOM 1061 O O . ALA A 1 135 ? -18.134 1.845 14.116 1.00 95.38 135 ALA A O 1
ATOM 1062 N N . ALA A 1 136 ? -18.548 0.562 12.332 1.00 97.19 136 ALA A N 1
ATOM 1063 C CA . ALA A 1 136 ? -18.200 -0.697 12.983 1.00 97.19 136 ALA A CA 1
ATOM 1064 C C . ALA A 1 136 ? -16.765 -0.698 13.549 1.00 97.19 136 ALA A C 1
ATOM 1066 O O . ALA A 1 136 ? -16.521 -1.238 14.629 1.00 97.19 136 ALA A O 1
ATOM 1067 N N . PHE A 1 137 ? -15.807 -0.061 12.868 1.00 97.88 137 PHE A N 1
ATOM 1068 C CA . PHE A 1 137 ? -14.461 0.125 13.414 1.00 97.88 137 PHE A CA 1
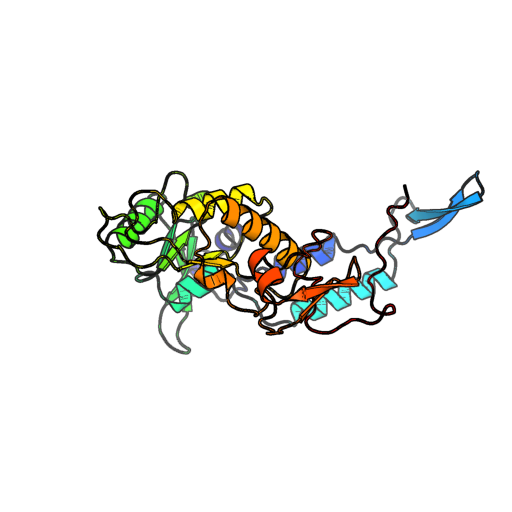ATOM 1069 C C . PHE A 1 137 ? -14.441 1.082 14.618 1.00 97.88 137 PHE A C 1
ATOM 1071 O O . PHE A 1 137 ? -13.832 0.772 15.645 1.00 97.88 137 PHE A O 1
ATOM 1078 N N . MET A 1 138 ? -15.107 2.236 14.519 1.00 97.56 138 MET A N 1
ATOM 1079 C CA . MET A 1 138 ? -15.117 3.256 15.579 1.00 97.56 138 MET A CA 1
ATOM 1080 C C . MET A 1 138 ? -15.938 2.841 16.814 1.00 97.56 138 MET A C 1
ATOM 1082 O O . MET A 1 138 ? -15.587 3.222 17.932 1.00 97.56 138 MET A O 1
ATOM 1086 N N . ASP A 1 139 ? -16.947 1.988 16.633 1.00 97.75 139 ASP A N 1
ATOM 1087 C CA . ASP A 1 139 ? -17.772 1.374 17.687 1.00 97.75 139 ASP A CA 1
ATOM 1088 C C . ASP A 1 139 ? -17.134 0.124 18.310 1.00 97.75 139 ASP A C 1
ATOM 1090 O O . ASP A 1 139 ? -17.751 -0.576 19.124 1.00 97.75 139 ASP A O 1
ATOM 1094 N N . ASP A 1 140 ? -15.878 -0.143 17.950 1.00 97.06 140 ASP A N 1
ATOM 1095 C CA . ASP A 1 140 ? -15.057 -1.227 18.484 1.00 97.06 140 ASP A CA 1
ATOM 1096 C C . ASP A 1 140 ? -15.538 -2.640 18.104 1.00 97.06 140 ASP A C 1
ATOM 1098 O O . ASP A 1 140 ? -15.113 -3.626 18.707 1.00 97.06 140 ASP A O 1
ATOM 1102 N N . GLN A 1 141 ? -16.406 -2.749 17.092 1.00 97.81 141 GLN A N 1
ATOM 1103 C CA . GLN A 1 141 ? -16.926 -4.020 16.574 1.00 97.81 141 GLN A CA 1
ATOM 1104 C C . GLN A 1 141 ? -15.908 -4.707 15.657 1.00 97.81 141 GLN A C 1
ATOM 1106 O O . GLN A 1 141 ? -15.734 -5.922 15.723 1.00 97.81 141 GLN A O 1
ATOM 1111 N N . LYS A 1 142 ? -15.195 -3.923 14.837 1.00 98.00 142 LYS A N 1
ATOM 1112 C CA . LYS A 1 142 ? -14.109 -4.398 13.969 1.00 98.00 142 LYS A CA 1
ATOM 1113 C C . LYS A 1 142 ? -12.761 -3.901 14.471 1.00 98.00 142 LYS A C 1
ATOM 1115 O O . LYS A 1 142 ? -12.620 -2.752 14.884 1.00 98.00 142 LYS A O 1
ATOM 1120 N N . ARG A 1 143 ? -11.751 -4.773 14.435 1.00 96.44 143 ARG A N 1
ATOM 1121 C CA . ARG A 1 143 ? -10.422 -4.498 15.012 1.00 96.44 143 ARG A CA 1
ATOM 1122 C C . ARG A 1 143 ? -9.416 -3.965 14.006 1.00 96.44 143 ARG A C 1
ATOM 1124 O O . ARG A 1 143 ? -8.489 -3.259 14.394 1.00 96.44 143 ARG A O 1
ATOM 1131 N N . ILE A 1 144 ? -9.568 -4.333 12.741 1.00 97.81 144 ILE A N 1
ATOM 1132 C CA . ILE A 1 144 ? -8.636 -3.991 11.670 1.00 97.81 144 ILE A CA 1
ATOM 1133 C C . ILE A 1 144 ? -9.366 -3.039 10.737 1.00 97.81 144 ILE A C 1
ATOM 1135 O O . ILE A 1 144 ? -10.474 -3.343 10.319 1.00 97.81 144 ILE A O 1
ATOM 1139 N N . LEU A 1 145 ? -8.755 -1.909 10.401 1.00 96.56 145 LEU A N 1
ATOM 1140 C CA . LEU A 1 145 ? -9.258 -0.996 9.380 1.00 96.56 145 LEU A CA 1
ATOM 1141 C C . LEU A 1 145 ? -8.266 -0.962 8.226 1.00 96.56 145 LEU A C 1
ATOM 1143 O O . LEU A 1 145 ? -7.072 -0.763 8.444 1.00 96.56 145 LEU A O 1
ATOM 1147 N N . ILE A 1 146 ? -8.773 -1.099 7.008 1.00 95.25 146 ILE A N 1
ATOM 1148 C CA . ILE A 1 146 ? -8.012 -0.877 5.784 1.00 95.25 146 ILE A CA 1
ATOM 1149 C C . ILE A 1 146 ? -8.726 0.208 5.001 1.00 95.25 146 ILE A C 1
ATOM 1151 O O . ILE A 1 146 ? -9.926 0.104 4.754 1.00 95.25 146 ILE A O 1
ATOM 1155 N N . PHE A 1 147 ? -8.004 1.246 4.600 1.00 93.81 147 PHE A N 1
ATOM 1156 C CA . PHE A 1 147 ? -8.578 2.326 3.816 1.00 93.81 147 PHE A CA 1
ATOM 1157 C C . PHE A 1 147 ? -7.655 2.726 2.668 1.00 93.81 147 PHE A C 1
ATOM 1159 O O . PHE A 1 147 ? -6.443 2.543 2.740 1.00 93.81 147 PHE A O 1
ATOM 1166 N N . SER A 1 148 ? -8.248 3.273 1.611 1.00 90.31 148 SER A N 1
ATOM 1167 C CA . SER A 1 148 ? -7.531 3.900 0.498 1.00 90.31 148 SER A CA 1
ATOM 1168 C C . SER A 1 148 ? -8.051 5.316 0.261 1.00 90.31 148 SER A C 1
ATOM 1170 O O . SER A 1 148 ? -9.132 5.670 0.746 1.00 90.31 148 SER A O 1
ATOM 1172 N N . ASP A 1 149 ? -7.320 6.123 -0.511 1.00 81.75 149 ASP A N 1
ATOM 1173 C CA . ASP A 1 149 ? -7.722 7.502 -0.833 1.00 81.75 149 ASP A CA 1
ATOM 1174 C C . ASP A 1 149 ? -9.137 7.582 -1.425 1.00 81.75 149 ASP A C 1
ATOM 1176 O O . ASP A 1 149 ? -9.926 8.442 -1.034 1.00 81.75 149 ASP A O 1
ATOM 1180 N N . ALA A 1 150 ? -9.495 6.628 -2.291 1.00 75.44 150 ALA A N 1
ATOM 1181 C CA . ALA A 1 150 ? -10.809 6.558 -2.929 1.00 75.44 150 ALA A CA 1
ATOM 1182 C C . ALA A 1 150 ? -11.966 6.264 -1.951 1.00 75.44 150 ALA A C 1
ATOM 1184 O O . ALA A 1 150 ? -13.109 6.618 -2.228 1.00 75.44 150 ALA A O 1
ATOM 1185 N N . GLY A 1 151 ? -11.701 5.607 -0.814 1.00 63.84 151 GLY A N 1
ATOM 1186 C CA . GLY A 1 151 ? -12.728 5.269 0.182 1.00 63.84 151 GLY A CA 1
ATOM 1187 C C . GLY A 1 151 ? -12.760 6.202 1.398 1.00 63.84 151 GLY A C 1
ATOM 1188 O O . GLY A 1 151 ? -13.785 6.313 2.074 1.00 63.84 151 GLY A O 1
ATOM 1189 N N . GLY A 1 152 ? -11.651 6.887 1.690 1.00 63.72 152 GLY A N 1
ATOM 1190 C CA . GLY A 1 152 ? -11.420 7.585 2.958 1.00 63.72 152 GLY A CA 1
ATOM 1191 C C . GLY A 1 152 ? -11.713 9.088 2.986 1.00 63.72 152 GLY A C 1
ATOM 1192 O O . GLY A 1 152 ? -11.460 9.724 4.014 1.00 63.72 152 GLY A O 1
ATOM 1193 N N . THR A 1 153 ? -12.218 9.690 1.903 1.00 69.88 153 THR A N 1
ATOM 1194 C CA . THR A 1 153 ? -12.424 11.148 1.838 1.00 69.88 153 THR A CA 1
ATOM 1195 C C . THR A 1 153 ? -13.308 11.643 2.987 1.00 69.88 153 THR A C 1
ATOM 1197 O O . THR A 1 153 ? -14.391 11.118 3.230 1.00 69.88 153 THR A O 1
ATOM 1200 N N . GLY A 1 154 ? -12.822 12.647 3.723 1.00 71.81 154 GLY A N 1
ATOM 1201 C CA . GLY A 1 154 ? -13.562 13.282 4.822 1.00 71.81 154 GLY A CA 1
ATOM 1202 C C . GLY A 1 154 ? -13.682 12.464 6.116 1.00 71.81 154 GLY A C 1
ATOM 1203 O O . GLY A 1 154 ? -14.185 12.990 7.101 1.00 71.81 154 GLY A O 1
ATOM 1204 N N . ARG A 1 155 ? -13.183 11.223 6.163 1.00 86.19 155 ARG A N 1
ATOM 1205 C CA . ARG A 1 155 ? -13.310 10.351 7.344 1.00 86.19 155 ARG A CA 1
ATOM 1206 C C . ARG A 1 155 ? -12.145 10.514 8.315 1.00 86.19 155 ARG A C 1
ATOM 1208 O O . ARG A 1 155 ? -11.082 11.022 7.948 1.00 86.19 155 ARG A O 1
ATOM 1215 N N . SER A 1 156 ? -12.360 10.105 9.559 1.00 91.56 156 SER A N 1
ATOM 1216 C CA . SER A 1 156 ? -11.353 10.103 10.615 1.00 91.56 156 SER A CA 1
ATOM 1217 C C . SER A 1 156 ? -11.418 8.789 11.380 1.00 91.56 156 SER A C 1
ATOM 1219 O O . SER A 1 156 ? -12.502 8.297 11.676 1.00 91.56 156 SER A O 1
ATOM 1221 N N . TYR A 1 157 ? -10.252 8.237 11.685 1.00 95.19 157 TYR A N 1
ATOM 1222 C CA . TYR A 1 157 ? -10.071 6.918 12.292 1.00 95.19 157 TYR A CA 1
ATOM 1223 C C . TYR A 1 157 ? -9.127 6.964 13.498 1.00 95.19 157 TYR A C 1
ATOM 1225 O O . TYR A 1 157 ? -8.678 5.926 13.986 1.00 95.19 157 TYR A O 1
ATOM 1233 N N . HIS A 1 158 ? -8.760 8.162 13.958 1.00 95.19 158 HIS A N 1
ATOM 1234 C CA . HIS A 1 158 ? -7.982 8.355 15.180 1.00 95.19 158 HIS A CA 1
ATOM 1235 C C . HIS A 1 158 ? -8.685 7.750 16.409 1.00 95.19 158 HIS A C 1
ATOM 1237 O O . HIS A 1 158 ? -9.875 7.437 16.378 1.00 95.19 158 HIS A O 1
ATOM 1243 N N . ALA A 1 159 ? -7.932 7.537 17.485 1.00 96.56 159 ALA A N 1
ATOM 1244 C CA . ALA A 1 159 ? -8.468 7.063 18.759 1.00 96.56 159 ALA A CA 1
ATOM 1245 C C . ALA A 1 159 ? -9.153 8.216 19.515 1.00 96.56 159 ALA A C 1
ATOM 1247 O O . ALA A 1 159 ? -8.647 8.656 20.540 1.00 96.56 159 ALA A O 1
ATOM 1248 N N . ASP A 1 160 ? -10.237 8.749 18.952 1.00 96.44 160 ASP A N 1
ATOM 1249 C CA . ASP A 1 160 ? -10.997 9.884 19.493 1.00 96.44 160 ASP A CA 1
ATOM 1250 C C . ASP A 1 160 ? -11.518 9.584 20.910 1.00 96.44 160 ASP A C 1
ATOM 1252 O O . ASP A 1 160 ? -12.082 8.514 21.144 1.00 96.44 160 ASP A O 1
ATOM 1256 N N . LEU A 1 161 ? -11.361 10.526 21.846 1.00 96.44 161 LEU A N 1
ATOM 1257 C CA . LEU A 1 161 ? -11.878 10.422 23.218 1.00 96.44 161 LEU A CA 1
ATOM 1258 C C . LEU A 1 161 ? -13.413 10.307 23.289 1.00 96.44 161 LEU A C 1
ATOM 1260 O O . LEU A 1 161 ? -13.943 9.806 24.279 1.00 96.44 161 LEU A O 1
ATOM 1264 N N . GLY A 1 162 ? -14.130 10.751 22.255 1.00 95.75 162 GLY A N 1
ATOM 1265 C CA . GLY A 1 162 ? -15.578 10.585 22.125 1.00 95.75 162 GLY A CA 1
ATOM 1266 C C . GLY A 1 162 ? -16.005 9.264 21.477 1.00 95.75 162 GLY A C 1
ATOM 1267 O O . GLY A 1 162 ? -17.184 8.920 21.524 1.00 95.75 162 GLY A O 1
ATOM 1268 N N . ALA A 1 163 ? -15.081 8.513 20.872 1.00 95.81 163 ALA A N 1
ATOM 1269 C CA . ALA A 1 163 ? -15.384 7.225 20.260 1.00 95.81 163 ALA A CA 1
ATOM 1270 C C . ALA A 1 163 ? -15.242 6.076 21.263 1.00 95.81 163 ALA A C 1
ATOM 1272 O O . ALA A 1 163 ? -14.460 6.142 22.212 1.00 95.81 163 ALA A O 1
ATOM 1273 N N . LYS A 1 164 ? -15.958 4.976 21.010 1.00 97.69 164 LYS A N 1
ATOM 1274 C CA . LYS A 1 164 ? -15.852 3.757 21.820 1.00 97.69 164 LYS A CA 1
ATOM 1275 C C . LYS A 1 164 ? -14.513 3.048 21.605 1.00 97.69 164 LYS A C 1
ATOM 1277 O O . LYS A 1 164 ? -13.888 2.592 22.560 1.00 97.69 164 LYS A O 1
ATOM 1282 N N . ASN A 1 165 ? -14.045 2.967 20.360 1.00 97.88 165 ASN A N 1
ATOM 1283 C CA . ASN A 1 165 ? -12.740 2.399 20.048 1.00 97.88 165 ASN A CA 1
ATOM 1284 C C . ASN A 1 165 ? -11.624 3.426 20.278 1.00 97.88 165 ASN A C 1
ATOM 1286 O O . ASN A 1 165 ? -11.223 4.145 19.361 1.00 97.88 165 ASN A O 1
ATOM 1290 N N . GLN A 1 166 ? -11.050 3.419 21.478 1.00 97.44 166 GLN A N 1
ATOM 1291 C CA . GLN A 1 166 ? -9.911 4.267 21.852 1.00 97.44 166 GLN A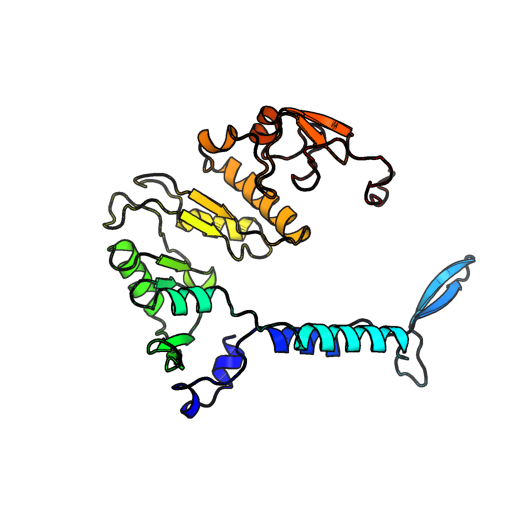 CA 1
ATOM 1292 C C . GLN A 1 166 ? -8.571 3.523 21.807 1.00 97.44 166 GLN A C 1
ATOM 1294 O O . GLN A 1 166 ? -7.602 3.950 22.421 1.00 97.44 166 GLN A O 1
ATOM 1299 N N . ARG A 1 167 ? -8.476 2.383 21.110 1.00 96.75 167 ARG A N 1
ATOM 1300 C CA . ARG A 1 167 ? -7.239 1.581 21.069 1.00 96.75 167 ARG A CA 1
ATOM 1301 C C . ARG A 1 167 ? -6.094 2.305 20.359 1.00 96.75 167 ARG A C 1
ATOM 1303 O O . ARG A 1 167 ? -6.319 3.080 19.428 1.00 96.75 167 ARG A O 1
ATOM 1310 N N . LEU A 1 168 ? -4.851 1.989 20.730 1.00 96.06 168 LEU A N 1
ATOM 1311 C CA . LEU A 1 168 ? -3.664 2.488 20.032 1.00 96.06 168 LEU A CA 1
ATOM 1312 C C . LEU A 1 168 ? -3.749 2.183 18.531 1.00 96.06 168 LEU A C 1
ATOM 1314 O O . LEU A 1 168 ? -3.921 1.033 18.126 1.00 96.06 168 LEU A O 1
ATOM 1318 N N . ARG A 1 169 ? -3.610 3.219 17.699 1.00 96.12 169 ARG A N 1
ATOM 1319 C CA . ARG A 1 169 ? -3.599 3.064 16.244 1.00 96.12 169 ARG A CA 1
ATOM 1320 C C . ARG A 1 169 ? -2.198 2.675 15.796 1.00 96.12 169 ARG A C 1
ATOM 1322 O O . ARG A 1 169 ? -1.310 3.518 15.778 1.00 96.12 169 ARG A O 1
ATOM 1329 N N . VAL A 1 170 ? -2.007 1.411 15.431 1.00 95.81 170 VAL A N 1
ATOM 1330 C CA . VAL A 1 170 ? -0.795 0.952 14.739 1.00 95.81 170 VAL A CA 1
ATOM 1331 C C . VAL A 1 170 ? -1.073 1.003 13.241 1.00 95.81 170 VAL A C 1
ATOM 1333 O O . VAL A 1 170 ? -1.708 0.110 12.686 1.00 95.81 170 VAL A O 1
ATOM 1336 N N . HIS A 1 171 ? -0.661 2.093 12.605 1.00 93.81 171 HIS A N 1
ATOM 1337 C CA . HIS A 1 171 ? -0.977 2.390 11.216 1.00 93.81 171 HIS A CA 1
ATOM 1338 C C . HIS A 1 171 ? 0.153 1.908 10.309 1.00 93.81 171 HIS A C 1
ATOM 1340 O O . HIS A 1 171 ? 1.232 2.501 10.272 1.00 93.81 171 HIS A O 1
ATOM 1346 N N . TYR A 1 172 ? -0.122 0.845 9.557 1.00 93.56 172 TYR A N 1
ATOM 1347 C CA . TYR A 1 172 ? 0.770 0.335 8.521 1.00 93.56 172 TYR A CA 1
ATOM 1348 C C . TYR A 1 172 ? 0.566 1.087 7.207 1.00 93.56 172 TYR A C 1
ATOM 1350 O O . TYR A 1 172 ? -0.538 1.091 6.665 1.00 93.56 172 TYR A O 1
ATOM 1358 N N . LEU A 1 173 ? 1.626 1.702 6.690 1.00 90.81 173 LEU A N 1
ATOM 1359 C CA . LEU A 1 173 ? 1.614 2.345 5.379 1.00 90.81 173 LEU A CA 1
ATOM 1360 C C . LEU A 1 173 ? 2.156 1.343 4.357 1.00 90.81 173 LEU A C 1
ATOM 1362 O O . LEU A 1 173 ? 3.368 1.166 4.266 1.00 90.81 173 LEU A O 1
ATOM 1366 N N . LEU A 1 174 ? 1.240 0.655 3.667 1.00 89.50 174 LEU A N 1
ATOM 1367 C CA . LEU A 1 174 ? 1.556 -0.390 2.683 1.00 89.50 174 LEU A CA 1
ATOM 1368 C C . LEU A 1 174 ? 1.842 0.188 1.296 1.00 89.50 174 LEU A C 1
ATOM 1370 O O . LEU A 1 174 ? 2.838 -0.154 0.677 1.00 89.50 174 LEU A O 1
ATOM 1374 N N . GLU A 1 175 ? 0.967 1.071 0.818 1.00 87.19 175 GLU A N 1
ATOM 1375 C CA . GLU A 1 175 ? 1.071 1.685 -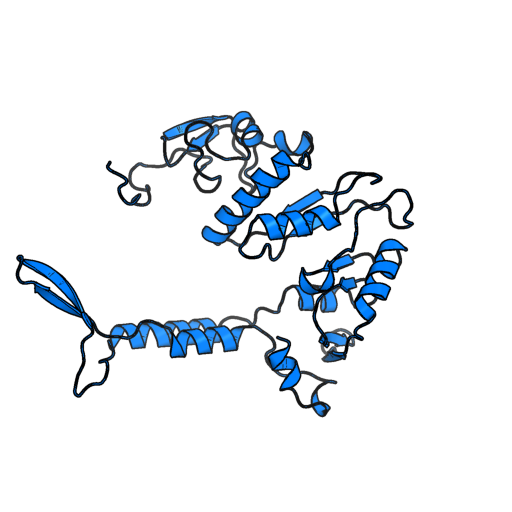0.505 1.00 87.19 175 GLU A CA 1
ATOM 1376 C C . GLU A 1 175 ? 0.985 3.206 -0.339 1.00 87.19 175 GLU A C 1
ATOM 1378 O O . GLU A 1 175 ? -0.110 3.770 -0.310 1.00 87.19 175 GLU A O 1
ATOM 1383 N N . PRO A 1 176 ? 2.124 3.901 -0.182 1.00 81.81 176 PRO A N 1
ATOM 1384 C CA . PRO A 1 176 ? 2.138 5.341 0.073 1.00 81.81 176 PRO A CA 1
ATOM 1385 C C . PRO A 1 176 ? 1.781 6.197 -1.157 1.00 81.81 176 PRO A C 1
ATOM 1387 O O . PRO A 1 176 ? 1.738 7.424 -1.069 1.00 81.81 176 PRO A O 1
ATOM 1390 N N . GLY A 1 177 ? 1.545 5.574 -2.314 1.00 81.06 177 GLY A N 1
ATOM 1391 C CA . GLY A 1 177 ? 1.377 6.265 -3.590 1.00 81.06 177 GLY A CA 1
ATOM 1392 C C . GLY A 1 177 ? 2.682 6.890 -4.091 1.00 81.06 177 GLY A C 1
ATOM 1393 O O . GLY A 1 177 ? 3.767 6.528 -3.654 1.00 81.06 177 GLY A O 1
ATOM 1394 N N . TRP A 1 178 ? 2.572 7.838 -5.024 1.00 75.75 178 TRP A N 1
ATOM 1395 C CA . TRP A 1 178 ? 3.724 8.474 -5.689 1.00 75.75 178 TRP A CA 1
ATOM 1396 C C . TRP A 1 178 ? 4.034 9.883 -5.171 1.00 75.75 178 TRP A C 1
ATOM 1398 O O . TRP A 1 178 ? 5.039 10.487 -5.537 1.00 75.75 178 TRP A O 1
ATOM 1408 N N . LYS A 1 179 ? 3.151 10.439 -4.333 1.00 80.69 179 LYS A N 1
ATOM 1409 C CA . LYS A 1 179 ? 3.275 11.789 -3.774 1.00 80.69 179 LYS A CA 1
ATOM 1410 C C . LYS A 1 179 ? 3.290 11.712 -2.258 1.00 80.69 179 LYS A C 1
ATOM 1412 O O . LYS A 1 179 ? 2.306 11.296 -1.652 1.00 80.69 179 LYS A O 1
ATOM 1417 N N . ALA A 1 180 ? 4.374 12.183 -1.648 1.00 79.25 180 ALA A N 1
ATOM 1418 C CA . ALA A 1 180 ? 4.519 12.170 -0.196 1.00 79.25 180 ALA A CA 1
ATOM 1419 C C . ALA A 1 180 ? 3.390 12.939 0.524 1.00 79.25 180 ALA A C 1
ATOM 1421 O O . ALA A 1 180 ? 2.969 12.526 1.599 1.00 79.25 180 ALA A O 1
ATOM 1422 N N . ASP A 1 181 ? 2.843 14.005 -0.076 1.00 80.62 181 ASP A N 1
ATOM 1423 C CA . ASP A 1 181 ? 1.707 14.746 0.500 1.00 80.62 181 ASP A CA 1
ATOM 1424 C C . ASP A 1 181 ? 0.428 13.912 0.593 1.00 80.62 181 ASP A C 1
ATOM 1426 O O . ASP A 1 181 ? -0.279 13.997 1.594 1.00 80.62 181 ASP A O 1
ATOM 1430 N N . ALA A 1 182 ? 0.151 13.070 -0.407 1.00 82.06 182 ALA A N 1
ATOM 1431 C CA . ALA A 1 182 ? -1.004 12.176 -0.376 1.00 82.06 182 ALA A CA 1
ATOM 1432 C C . ALA A 1 182 ? -0.850 11.135 0.744 1.00 82.06 182 ALA A C 1
ATOM 1434 O O . ALA A 1 182 ? -1.757 10.968 1.560 1.00 82.06 182 ALA A O 1
ATOM 1435 N N . ALA A 1 183 ? 0.343 10.538 0.870 1.00 83.50 183 ALA A N 1
ATOM 1436 C CA . ALA A 1 183 ? 0.654 9.623 1.967 1.00 83.50 183 ALA A CA 1
ATOM 1437 C C . ALA A 1 183 ? 0.400 10.279 3.334 1.00 83.50 183 ALA A C 1
ATOM 1439 O O . ALA A 1 183 ? -0.301 9.724 4.178 1.00 83.50 183 ALA A O 1
ATOM 1440 N N . ILE A 1 184 ? 0.907 11.497 3.541 1.00 83.25 184 ILE A N 1
ATOM 1441 C CA . ILE A 1 184 ? 0.741 12.248 4.794 1.00 83.25 184 ILE A CA 1
ATOM 1442 C C . ILE A 1 184 ? -0.725 12.556 5.088 1.00 83.25 184 ILE A C 1
ATOM 1444 O O . ILE A 1 184 ? -1.161 12.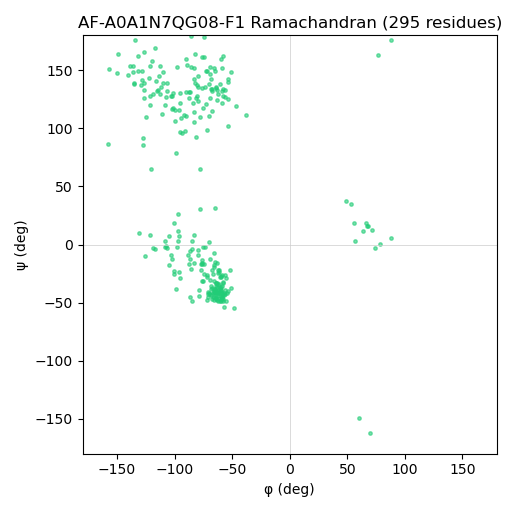415 6.231 1.00 83.25 184 ILE A O 1
ATOM 1448 N N . GLN A 1 185 ? -1.499 12.948 4.075 1.00 84.06 185 GLN A N 1
ATOM 1449 C CA . GLN A 1 185 ? -2.938 13.165 4.231 1.00 84.06 185 GLN A CA 1
ATOM 1450 C C . GLN A 1 185 ? -3.651 11.885 4.683 1.00 84.06 185 GLN A C 1
ATOM 1452 O O . GLN A 1 185 ? -4.522 11.951 5.556 1.00 84.06 185 GLN A O 1
ATOM 1457 N N . GLY A 1 186 ? -3.250 10.726 4.151 1.00 86.94 186 GLY A N 1
ATOM 1458 C CA . GLY A 1 186 ? -3.700 9.413 4.612 1.00 86.94 186 GLY A CA 1
ATOM 1459 C C . GLY A 1 186 ? -3.348 9.156 6.081 1.00 86.94 186 GLY A C 1
ATOM 1460 O O . GLY A 1 186 ? -4.215 8.789 6.876 1.00 86.94 186 GLY A O 1
ATOM 1461 N N . LEU A 1 187 ? -2.110 9.436 6.492 1.00 88.31 187 LEU A N 1
ATOM 1462 C CA . LEU A 1 187 ? -1.657 9.288 7.885 1.00 88.31 187 LEU A CA 1
ATOM 1463 C C . LEU A 1 187 ? -2.395 10.236 8.854 1.00 88.31 187 LEU A C 1
ATOM 1465 O O . LEU A 1 187 ? -2.718 9.855 9.983 1.00 88.31 187 LEU A O 1
ATOM 1469 N N . GLY A 1 188 ? -2.770 11.430 8.389 1.00 88.88 188 GLY A N 1
ATOM 1470 C CA . GLY A 1 188 ? -3.618 12.387 9.110 1.00 88.88 188 GLY A CA 1
ATOM 1471 C C . GLY A 1 188 ? -5.057 11.909 9.354 1.00 88.88 188 GLY A C 1
ATOM 1472 O O . GLY A 1 188 ? -5.817 12.547 10.085 1.00 88.88 188 GLY A O 1
ATOM 1473 N N . ARG A 1 189 ? -5.472 10.771 8.783 1.00 91.12 189 ARG A N 1
ATOM 1474 C CA . ARG A 1 189 ? -6.762 10.138 9.108 1.00 91.12 189 ARG A CA 1
ATOM 1475 C C . ARG A 1 189 ? -6.732 9.452 10.470 1.00 91.12 189 ARG A C 1
ATOM 1477 O O . ARG A 1 189 ? -7.776 9.339 11.102 1.00 91.12 189 ARG A O 1
ATOM 1484 N N . THR A 1 190 ? -5.561 9.036 10.949 1.00 92.75 190 THR A N 1
ATOM 1485 C CA . THR A 1 190 ? -5.388 8.387 12.263 1.00 92.75 190 THR A CA 1
ATOM 1486 C C . THR A 1 190 ? -4.690 9.270 13.298 1.00 92.75 190 THR A C 1
ATOM 1488 O O . THR A 1 190 ? -4.516 8.833 14.433 1.00 92.75 190 THR A O 1
ATOM 1491 N N . ASN A 1 191 ? -4.276 10.481 12.915 1.00 91.19 191 ASN A N 1
ATOM 1492 C CA . ASN A 1 191 ? -3.604 11.455 13.777 1.00 91.19 191 ASN A CA 1
ATOM 1493 C C . ASN A 1 191 ? -4.369 12.785 13.755 1.00 91.19 191 ASN A C 1
ATOM 1495 O O . ASN A 1 191 ? -4.398 13.457 12.723 1.00 91.19 191 ASN A O 1
ATOM 1499 N N . ARG A 1 192 ? -5.026 13.141 14.859 1.00 90.31 192 ARG A N 1
ATOM 1500 C CA . ARG A 1 192 ? -5.890 14.324 15.000 1.00 90.31 192 ARG A CA 1
ATOM 1501 C C . ARG A 1 192 ? -5.843 14.842 16.438 1.00 90.31 192 ARG A C 1
ATOM 1503 O O . ARG A 1 192 ? -5.457 14.141 17.365 1.00 90.31 192 ARG A O 1
ATOM 1510 N N . THR A 1 193 ? -6.299 16.071 16.643 1.00 88.69 193 THR A N 1
ATOM 1511 C CA . THR A 1 193 ? -6.594 16.565 17.994 1.00 88.69 193 THR A CA 1
ATOM 1512 C C . THR A 1 193 ? -7.668 15.695 18.668 1.00 88.69 193 THR A C 1
ATOM 1514 O O . THR A 1 193 ? -8.399 14.983 17.988 1.00 88.69 193 THR A O 1
ATOM 1517 N N . ASN A 1 194 ? -7.759 15.737 20.003 1.00 92.44 194 ASN A N 1
ATOM 1518 C CA . ASN A 1 194 ? -8.725 14.958 20.800 1.00 92.44 194 ASN A CA 1
ATOM 1519 C C . ASN A 1 194 ? -8.540 13.423 20.789 1.00 92.44 194 ASN A C 1
ATOM 1521 O O . ASN A 1 194 ? -9.458 12.687 21.146 1.00 92.44 194 ASN A O 1
ATOM 1525 N N . GLN A 1 195 ? -7.365 12.912 20.407 1.00 94.44 195 GLN A N 1
ATOM 1526 C CA . GLN A 1 195 ? -7.077 11.482 20.545 1.00 94.44 195 GLN A CA 1
ATOM 1527 C C . GLN A 1 195 ? -6.593 11.104 21.948 1.00 94.44 195 GLN A C 1
ATOM 1529 O O . GLN A 1 195 ? -5.782 11.814 22.538 1.00 94.44 195 GLN A O 1
ATOM 1534 N N . ALA A 1 196 ? -7.020 9.936 22.430 1.00 94.19 196 ALA A N 1
ATOM 1535 C CA . ALA A 1 196 ? -6.602 9.354 23.705 1.00 94.19 196 ALA A CA 1
ATOM 1536 C C . ALA A 1 196 ? -5.078 9.134 23.786 1.00 94.19 196 ALA A C 1
ATOM 1538 O O . ALA A 1 196 ? -4.464 9.336 24.831 1.00 94.19 196 ALA A O 1
ATOM 1539 N N . GLN A 1 197 ? -4.451 8.777 22.662 1.00 93.12 197 GLN A N 1
ATOM 1540 C CA . GLN A 1 197 ? -2.998 8.656 22.522 1.00 93.12 197 GLN A CA 1
ATOM 1541 C C . GLN A 1 197 ? -2.579 8.798 21.052 1.00 93.12 197 GLN A C 1
ATOM 1543 O O . GLN A 1 197 ? -3.375 8.414 20.188 1.00 93.12 197 GLN A O 1
ATOM 1548 N N . PRO A 1 198 ? -1.357 9.289 20.746 1.00 90.25 198 PRO A N 1
ATOM 1549 C CA . PRO A 1 198 ? -0.815 9.371 19.382 1.00 90.25 198 PRO A CA 1
ATOM 1550 C C . PRO A 1 198 ? -0.746 7.995 18.688 1.00 90.25 198 PRO A C 1
ATOM 1552 O O . PRO A 1 198 ? -0.614 6.974 19.369 1.00 90.25 198 PRO A O 1
ATOM 1555 N N . PRO A 1 199 ? -0.830 7.924 17.343 1.00 92.44 199 PRO A N 1
ATOM 1556 C CA . PRO A 1 199 ? -0.682 6.664 16.623 1.00 92.44 199 PRO A CA 1
ATOM 1557 C C . PRO A 1 199 ? 0.793 6.232 16.542 1.00 92.44 199 PRO A C 1
ATOM 1559 O O . PRO A 1 199 ? 1.704 7.049 16.657 1.00 92.44 199 PRO A O 1
ATOM 1562 N N . LEU A 1 200 ? 1.029 4.950 16.262 1.00 89.69 200 LEU A N 1
ATOM 1563 C CA . LEU A 1 200 ? 2.321 4.432 15.814 1.00 89.69 200 LEU A CA 1
ATOM 1564 C C . LEU A 1 200 ? 2.282 4.224 14.302 1.00 89.69 200 LEU A C 1
ATOM 1566 O O . LEU A 1 200 ? 1.521 3.388 13.812 1.00 89.69 200 LEU A O 1
ATOM 1570 N N . PHE A 1 201 ? 3.124 4.945 13.570 1.00 88.69 201 PHE A N 1
ATOM 1571 C CA . PHE A 1 201 ? 3.275 4.761 12.130 1.00 88.69 201 PHE A CA 1
ATOM 1572 C C . PHE A 1 201 ? 4.310 3.677 11.819 1.00 88.69 201 PHE A C 1
ATOM 1574 O O . PHE A 1 201 ? 5.412 3.677 12.366 1.00 88.69 201 PHE A O 1
ATOM 1581 N N . ARG A 1 202 ? 3.945 2.746 10.932 1.00 88.06 202 ARG A N 1
ATOM 1582 C CA . ARG A 1 202 ? 4.796 1.655 10.446 1.00 88.06 202 ARG A CA 1
ATOM 1583 C C . ARG A 1 202 ? 4.814 1.641 8.917 1.00 88.06 202 ARG A C 1
ATOM 1585 O O . ARG A 1 202 ? 4.011 0.934 8.308 1.00 88.06 202 ARG A O 1
ATOM 1592 N N . PRO A 1 203 ? 5.697 2.428 8.287 1.00 86.12 203 PRO A N 1
ATOM 1593 C CA . PRO A 1 203 ? 5.980 2.277 6.869 1.00 86.12 203 PRO A CA 1
ATOM 1594 C C . PRO A 1 203 ? 6.468 0.860 6.585 1.00 86.12 203 PRO A C 1
ATOM 1596 O O . PRO A 1 203 ? 7.371 0.372 7.263 1.00 86.12 203 PRO A O 1
ATOM 1599 N N . VAL A 1 204 ? 5.838 0.196 5.623 1.00 87.12 204 VAL A N 1
ATOM 1600 C CA . VAL A 1 204 ? 6.291 -1.103 5.127 1.00 87.12 204 VAL A CA 1
ATOM 1601 C C . VAL A 1 204 ? 7.136 -0.832 3.894 1.00 87.12 204 VAL A C 1
ATOM 1603 O O . VAL A 1 204 ? 6.723 -0.061 3.039 1.00 87.12 204 VAL A O 1
ATOM 1606 N N . ALA A 1 205 ? 8.327 -1.420 3.852 1.00 83.06 205 ALA A N 1
ATOM 1607 C CA . ALA A 1 205 ? 9.263 -1.283 2.748 1.00 83.06 205 ALA A CA 1
ATOM 1608 C C . ALA A 1 205 ? 9.658 -2.673 2.256 1.00 83.06 205 ALA A C 1
ATOM 1610 O O . ALA A 1 205 ? 9.919 -3.562 3.072 1.00 83.06 205 ALA A O 1
ATOM 1611 N N . THR A 1 206 ? 9.757 -2.855 0.943 1.00 84.44 206 THR A N 1
ATOM 1612 C CA . THR A 1 206 ? 10.460 -4.006 0.369 1.00 84.44 206 THR A CA 1
ATOM 1613 C C . THR A 1 206 ? 11.956 -3.711 0.241 1.00 84.44 206 THR A C 1
ATOM 1615 O O . THR A 1 206 ? 12.424 -2.614 0.559 1.00 84.44 206 THR A O 1
ATOM 1618 N N . ASP A 1 207 ? 12.742 -4.674 -0.251 1.00 78.06 207 ASP A N 1
ATOM 1619 C CA . ASP A 1 207 ? 14.165 -4.460 -0.543 1.00 78.06 207 ASP A CA 1
ATOM 1620 C C . ASP A 1 207 ? 14.420 -3.696 -1.861 1.00 78.06 207 ASP A C 1
ATOM 1622 O O . ASP A 1 207 ? 15.423 -3.877 -2.547 1.00 78.06 207 ASP A O 1
ATOM 1626 N N . VAL A 1 208 ? 13.496 -2.814 -2.240 1.00 81.62 208 VAL A N 1
ATOM 1627 C CA . VAL A 1 208 ? 13.628 -1.944 -3.407 1.00 81.62 208 VAL A CA 1
ATOM 1628 C C . VAL A 1 208 ? 14.158 -0.584 -2.958 1.00 81.62 208 VAL A C 1
ATOM 1630 O O . VAL A 1 208 ? 13.496 0.170 -2.244 1.00 81.62 208 VAL A O 1
ATOM 1633 N N . LYS A 1 209 ? 15.367 -0.228 -3.412 1.00 78.25 209 LYS A N 1
ATOM 1634 C CA . LYS A 1 209 ? 16.045 1.031 -3.038 1.00 78.25 209 LYS A CA 1
ATOM 1635 C C . LYS A 1 209 ? 15.192 2.277 -3.315 1.00 78.25 209 LYS A C 1
ATOM 1637 O O . LYS A 1 209 ? 15.125 3.177 -2.482 1.00 78.25 209 LYS A O 1
ATOM 1642 N N . ALA A 1 210 ? 14.509 2.324 -4.459 1.00 78.06 210 ALA A N 1
ATOM 1643 C CA . ALA A 1 210 ? 13.653 3.455 -4.818 1.00 78.06 210 ALA A CA 1
ATOM 1644 C C . ALA A 1 210 ? 12.483 3.643 -3.833 1.00 78.06 210 ALA A C 1
ATOM 1646 O O . ALA A 1 210 ? 12.191 4.769 -3.430 1.00 78.06 210 ALA A O 1
ATOM 1647 N N . GLU A 1 211 ? 11.864 2.546 -3.389 1.00 81.75 211 GLU A N 1
ATOM 1648 C CA . GLU A 1 211 ? 10.794 2.569 -2.388 1.00 81.75 211 GLU A CA 1
ATOM 1649 C C . GLU A 1 211 ? 11.321 3.078 -1.044 1.00 81.75 211 GLU A C 1
ATOM 1651 O O . GLU A 1 211 ? 10.755 3.998 -0.456 1.00 81.75 211 GLU A O 1
ATOM 1656 N N . LYS A 1 212 ? 12.468 2.555 -0.599 1.00 81.94 212 LYS A N 1
ATOM 1657 C CA . LYS A 1 212 ? 13.136 2.992 0.633 1.00 81.94 212 LYS A CA 1
ATOM 1658 C C . LYS A 1 212 ? 13.451 4.501 0.621 1.00 81.94 212 LYS A C 1
ATOM 1660 O O . LYS A 1 212 ? 13.199 5.180 1.618 1.00 81.94 212 LYS A O 1
ATOM 1665 N N . ARG A 1 213 ? 13.916 5.054 -0.510 1.00 81.25 213 ARG A N 1
ATOM 1666 C CA . ARG A 1 213 ? 14.150 6.506 -0.692 1.00 81.25 213 ARG A CA 1
ATOM 1667 C C . ARG A 1 213 ? 12.854 7.323 -0.648 1.00 81.25 213 ARG A C 1
ATOM 1669 O O . ARG A 1 213 ? 12.818 8.427 -0.101 1.00 81.25 213 ARG A O 1
ATOM 1676 N N . PHE A 1 214 ? 11.772 6.801 -1.215 1.00 81.88 214 PHE A N 1
ATOM 1677 C CA . PHE A 1 214 ? 10.475 7.470 -1.161 1.00 81.88 214 PHE A CA 1
ATOM 1678 C C . PHE A 1 214 ? 9.905 7.488 0.267 1.00 81.88 214 PHE A C 1
ATOM 1680 O O . PHE A 1 214 ? 9.462 8.530 0.759 1.00 81.88 214 PHE A O 1
ATOM 1687 N N . LEU A 1 215 ? 10.001 6.365 0.980 1.00 84.19 215 LEU A N 1
ATOM 1688 C CA . LEU A 1 215 ? 9.562 6.243 2.369 1.00 84.19 215 LEU A CA 1
ATOM 1689 C C . LEU A 1 215 ? 10.367 7.127 3.328 1.00 84.19 215 LEU A C 1
ATOM 1691 O O . LEU A 1 215 ? 9.778 7.704 4.243 1.00 84.19 215 LEU A O 1
ATOM 1695 N N . SER A 1 216 ? 11.674 7.311 3.105 1.00 80.38 216 SER A N 1
ATOM 1696 C CA . SER A 1 216 ? 12.480 8.228 3.927 1.00 80.38 216 SER A CA 1
ATOM 1697 C C . SER A 1 216 ? 11.999 9.681 3.810 1.00 80.38 216 SER A C 1
ATOM 1699 O O . SER A 1 216 ? 11.968 10.411 4.802 1.00 80.38 216 SER A O 1
ATOM 1701 N N . THR A 1 217 ? 11.519 10.085 2.628 1.00 81.12 217 THR A N 1
ATOM 1702 C CA . THR A 1 217 ? 10.922 11.413 2.411 1.00 81.12 217 THR A CA 1
ATOM 1703 C C . THR A 1 217 ? 9.625 11.586 3.206 1.00 81.12 217 THR A C 1
ATOM 1705 O O . THR A 1 217 ? 9.389 12.651 3.783 1.00 81.12 217 THR A O 1
ATOM 1708 N N . ILE A 1 218 ? 8.793 10.542 3.271 1.00 80.44 218 ILE A N 1
ATOM 1709 C CA . ILE A 1 218 ? 7.556 10.539 4.066 1.00 80.44 218 ILE A CA 1
ATOM 1710 C C . ILE A 1 218 ? 7.881 10.596 5.560 1.00 80.44 218 ILE A C 1
ATOM 1712 O O . ILE A 1 218 ? 7.299 11.412 6.274 1.00 80.44 218 ILE A O 1
ATOM 1716 N N . ALA A 1 219 ? 8.846 9.796 6.020 1.00 77.88 219 ALA A N 1
ATOM 1717 C CA . ALA A 1 219 ? 9.308 9.810 7.406 1.00 77.88 219 ALA A CA 1
ATOM 1718 C C . ALA A 1 219 ? 9.802 11.205 7.829 1.00 77.88 219 ALA A C 1
ATOM 1720 O O . ALA A 1 219 ? 9.401 11.705 8.878 1.00 77.88 219 ALA A O 1
ATOM 1721 N N . ARG A 1 220 ? 10.570 11.892 6.970 1.00 75.69 220 ARG A N 1
ATOM 1722 C CA . ARG A 1 220 ? 11.035 13.265 7.231 1.00 75.69 220 ARG A CA 1
ATOM 1723 C C . ARG A 1 220 ? 9.888 14.254 7.428 1.00 75.69 220 ARG A C 1
ATOM 1725 O O . ARG A 1 220 ? 9.949 15.114 8.298 1.00 75.69 220 ARG A O 1
ATOM 1732 N N . ARG A 1 221 ? 8.834 14.147 6.620 1.00 73.38 221 ARG A N 1
ATOM 1733 C CA . ARG A 1 221 ? 7.673 15.041 6.729 1.00 73.38 221 ARG A CA 1
ATOM 1734 C C . ARG A 1 221 ? 6.781 14.702 7.929 1.00 73.38 221 ARG A C 1
ATOM 1736 O O . ARG A 1 221 ? 6.190 15.606 8.513 1.00 73.38 221 ARG A O 1
ATOM 1743 N N . LEU A 1 222 ? 6.704 13.429 8.326 1.00 71.81 222 LEU A N 1
ATOM 1744 C CA . LEU A 1 222 ? 6.029 13.011 9.562 1.00 71.81 222 LEU A CA 1
ATOM 1745 C C . LEU A 1 222 ? 6.666 13.620 10.813 1.00 71.81 222 LEU A C 1
ATOM 1747 O O . LEU A 1 222 ? 5.958 13.957 11.763 1.00 71.81 222 LEU A O 1
ATOM 1751 N N . ASP A 1 223 ? 7.980 13.807 10.793 1.00 63.69 223 ASP A N 1
ATOM 1752 C CA . ASP A 1 223 ? 8.715 14.451 11.877 1.00 63.69 223 ASP A CA 1
ATOM 1753 C C . ASP A 1 223 ? 8.316 15.911 12.080 1.00 63.69 223 ASP A C 1
ATOM 1755 O O . ASP A 1 223 ? 8.120 16.355 13.214 1.00 63.69 223 ASP A O 1
ATOM 1759 N N . THR A 1 224 ? 8.092 16.643 10.986 1.00 60.78 224 THR A N 1
ATOM 1760 C CA . THR A 1 224 ? 7.584 18.021 11.035 1.00 60.78 224 THR A CA 1
ATOM 1761 C C . THR A 1 224 ? 6.188 18.100 11.666 1.00 60.78 224 THR A C 1
ATOM 1763 O O . THR A 1 224 ? 5.830 19.124 12.240 1.00 60.78 224 THR A O 1
ATOM 1766 N N . LEU A 1 225 ? 5.409 17.013 11.620 1.00 59.09 225 LEU A N 1
ATOM 1767 C CA . LEU A 1 225 ? 4.066 16.931 12.205 1.00 59.09 225 LEU A CA 1
ATOM 1768 C C . LEU A 1 225 ? 4.063 16.565 13.700 1.00 59.09 225 LEU A C 1
ATOM 1770 O O . LEU A 1 225 ? 2.990 16.397 14.278 1.00 59.09 225 LEU A O 1
ATOM 1774 N N . GLY A 1 226 ? 5.233 16.413 14.335 1.00 57.34 226 GLY A N 1
ATOM 1775 C CA . GLY A 1 226 ? 5.339 16.051 15.755 1.00 57.34 226 GLY A CA 1
ATOM 1776 C C . GLY A 1 226 ? 4.869 14.625 16.070 1.00 57.34 226 GLY A C 1
ATOM 1777 O O . GLY A 1 226 ? 4.622 14.298 17.229 1.00 57.34 226 GLY A O 1
ATOM 1778 N N . ALA A 1 227 ? 4.731 13.778 15.044 1.00 53.38 227 ALA A N 1
ATOM 1779 C CA . ALA A 1 227 ? 4.168 12.437 15.161 1.00 53.38 227 ALA A CA 1
ATOM 1780 C C . ALA A 1 227 ? 5.171 11.364 15.621 1.00 53.38 227 ALA A C 1
ATOM 1782 O O . ALA A 1 227 ? 4.755 10.288 16.048 1.00 53.38 227 ALA A O 1
ATOM 1783 N N . ILE A 1 228 ? 6.479 11.634 15.556 1.00 50.81 228 ILE A N 1
ATOM 1784 C CA . ILE A 1 228 ? 7.502 10.748 16.121 1.00 50.81 228 ILE A CA 1
ATOM 1785 C C . ILE A 1 228 ? 7.765 11.166 17.566 1.00 50.81 228 ILE A C 1
ATOM 1787 O O . ILE A 1 228 ? 8.327 12.225 17.853 1.00 50.81 228 ILE A O 1
ATOM 1791 N N . THR A 1 229 ? 7.347 10.314 18.500 1.00 46.69 229 THR A N 1
ATOM 1792 C CA . THR A 1 229 ? 7.626 10.511 19.925 1.00 46.69 229 THR A CA 1
ATOM 1793 C C . THR A 1 229 ? 9.103 10.226 20.229 1.00 46.69 229 THR A C 1
ATOM 1795 O O . THR A 1 229 ? 9.748 9.390 19.594 1.00 46.69 229 THR A O 1
ATOM 1798 N N . ARG A 1 230 ? 9.657 10.927 21.229 1.00 43.59 230 ARG A N 1
ATOM 1799 C CA . ARG A 1 230 ? 11.091 10.928 21.594 1.00 43.59 230 ARG A CA 1
ATOM 1800 C C . ARG A 1 230 ? 11.715 9.532 21.802 1.00 43.59 230 ARG A C 1
ATOM 1802 O O . ARG A 1 230 ? 12.925 9.406 21.659 1.00 43.59 230 ARG A O 1
ATOM 1809 N N . GLY A 1 231 ? 10.923 8.494 22.093 1.00 43.06 231 GLY A N 1
ATOM 1810 C CA . GLY A 1 231 ? 11.403 7.130 22.358 1.00 43.06 231 GLY A CA 1
ATOM 1811 C C . GLY A 1 231 ? 11.927 6.362 21.134 1.00 43.06 231 GLY A C 1
ATOM 1812 O O . GLY A 1 231 ? 12.804 5.519 21.289 1.00 43.06 231 GLY A O 1
ATOM 1813 N N . GLN A 1 232 ? 11.468 6.675 19.913 1.00 45.47 232 GLN A N 1
ATOM 1814 C CA . GLN A 1 232 ? 12.011 6.072 18.677 1.00 45.47 232 GLN A CA 1
ATOM 1815 C C . GLN A 1 232 ? 13.369 6.663 18.265 1.00 45.47 232 GLN A C 1
ATOM 1817 O O . GLN A 1 232 ? 14.096 6.043 17.496 1.00 45.47 232 GLN A O 1
ATOM 1822 N N . ARG A 1 233 ? 13.740 7.834 18.804 1.00 48.88 233 ARG A N 1
ATOM 1823 C CA . ARG A 1 233 ? 15.010 8.522 18.505 1.00 48.88 233 ARG A CA 1
ATOM 1824 C C . ARG A 1 233 ? 16.214 7.955 19.262 1.00 48.88 233 ARG A C 1
ATOM 1826 O O . ARG A 1 233 ? 17.321 8.428 19.057 1.00 48.88 233 ARG A O 1
ATOM 1833 N N . GLN A 1 234 ? 16.014 6.998 20.171 1.00 46.41 234 GLN A N 1
ATOM 1834 C CA . GLN A 1 234 ? 17.075 6.499 21.060 1.00 46.41 234 GLN A CA 1
ATOM 1835 C C . GLN A 1 234 ? 17.584 5.098 20.715 1.00 46.41 234 GLN A C 1
ATOM 1837 O O . GLN A 1 234 ? 18.494 4.596 21.367 1.00 46.41 234 GLN A O 1
ATOM 1842 N N . THR A 1 235 ? 17.032 4.445 19.695 1.00 52.31 235 THR A N 1
ATOM 1843 C CA . THR A 1 235 ? 17.547 3.147 19.263 1.00 52.31 235 THR A CA 1
ATOM 1844 C C . THR A 1 235 ? 18.578 3.377 18.169 1.00 52.31 235 THR A C 1
ATOM 1846 O O . THR A 1 235 ? 18.193 3.748 17.064 1.00 52.31 235 THR A O 1
ATOM 1849 N N . GLY A 1 236 ? 19.863 3.118 18.435 1.00 54.91 236 GLY A N 1
ATOM 1850 C CA . GLY A 1 236 ? 20.944 3.083 17.430 1.00 54.91 236 GLY A CA 1
ATOM 1851 C C . GLY A 1 236 ? 20.796 1.960 16.387 1.00 54.91 236 GLY A C 1
ATOM 1852 O O . GLY A 1 236 ? 21.787 1.396 15.937 1.00 54.91 236 GLY A O 1
ATOM 1853 N N . GLY A 1 237 ? 19.558 1.581 16.056 1.00 63.91 237 GLY A N 1
ATOM 1854 C CA . GLY A 1 237 ? 19.194 0.600 15.044 1.00 63.91 237 GLY A CA 1
ATOM 1855 C C . GLY A 1 237 ? 18.598 1.264 13.810 1.00 63.91 237 GLY A C 1
ATOM 1856 O O . GLY A 1 237 ? 17.633 2.022 13.920 1.00 63.91 237 GLY A O 1
ATOM 1857 N N . HIS A 1 238 ? 19.157 0.936 12.649 1.00 65.50 238 HIS A N 1
ATOM 1858 C CA . HIS A 1 238 ? 18.766 1.497 11.364 1.00 65.50 238 HIS A CA 1
ATOM 1859 C C . HIS A 1 238 ? 17.303 1.159 11.030 1.00 65.50 238 HIS A C 1
ATOM 1861 O O . HIS A 1 238 ? 16.935 -0.022 11.051 1.00 65.50 238 HIS A O 1
ATOM 1867 N N . PRO A 1 239 ? 16.463 2.141 10.655 1.00 62.28 239 PRO A N 1
ATOM 1868 C CA . PRO A 1 239 ? 15.022 1.954 10.486 1.00 62.28 239 PRO A CA 1
ATOM 1869 C C . PRO A 1 239 ? 14.667 1.050 9.302 1.00 62.28 239 PRO A C 1
ATOM 1871 O O . PRO A 1 239 ? 13.580 0.484 9.281 1.00 62.28 239 PRO A O 1
ATOM 1874 N N . LEU A 1 240 ? 15.572 0.910 8.329 1.00 64.50 240 LEU A N 1
ATOM 1875 C CA . LEU A 1 240 ? 15.349 0.135 7.104 1.00 64.50 240 LEU A CA 1
ATOM 1876 C C . LEU A 1 240 ? 16.074 -1.220 7.080 1.00 64.50 240 LEU A C 1
ATOM 1878 O O . LEU A 1 240 ? 15.732 -2.069 6.262 1.00 64.50 240 LEU A O 1
ATOM 1882 N N . ASN A 1 241 ? 17.086 -1.416 7.935 1.00 64.94 241 ASN A N 1
ATOM 1883 C CA . ASN A 1 241 ? 18.022 -2.548 7.820 1.00 64.94 241 ASN A CA 1
ATOM 1884 C C . ASN A 1 241 ? 18.093 -3.353 9.124 1.00 64.94 241 ASN A C 1
ATOM 1886 O O . ASN A 1 241 ? 18.725 -4.400 9.157 1.00 64.94 241 ASN A O 1
ATOM 1890 N N . HIS A 1 242 ? 17.504 -2.843 10.212 1.00 64.62 242 HIS A N 1
ATOM 1891 C CA . HIS A 1 242 ? 17.530 -3.416 11.563 1.00 64.62 242 HIS A CA 1
ATOM 1892 C C . HIS A 1 242 ? 18.930 -3.647 12.172 1.00 64.62 242 HIS A C 1
ATOM 1894 O O . HIS A 1 242 ? 19.025 -4.120 13.304 1.00 64.62 242 HIS A O 1
ATOM 1900 N N . VAL A 1 243 ? 20.004 -3.261 11.477 1.00 69.38 243 VAL A N 1
ATOM 1901 C CA . VAL A 1 243 ? 21.385 -3.287 11.972 1.00 69.38 243 VAL A CA 1
ATOM 1902 C C . VAL A 1 243 ? 21.557 -2.245 13.071 1.00 69.38 243 VAL A C 1
ATOM 1904 O O . VAL A 1 243 ? 21.115 -1.105 12.919 1.00 69.38 243 VAL A O 1
ATOM 1907 N N . ARG A 1 244 ? 22.198 -2.635 14.176 1.00 75.94 244 ARG A N 1
ATOM 1908 C CA . ARG A 1 244 ? 22.580 -1.732 15.266 1.00 75.94 244 ARG A CA 1
ATOM 1909 C C . ARG A 1 244 ? 24.077 -1.489 15.230 1.00 75.94 244 ARG A C 1
ATOM 1911 O O . ARG A 1 244 ? 24.837 -2.445 15.145 1.00 75.94 244 ARG A O 1
ATOM 1918 N N . SER A 1 245 ? 24.467 -0.228 15.321 1.00 77.38 245 SER A N 1
ATOM 1919 C CA . SER A 1 245 ? 25.866 0.171 15.419 1.00 77.38 245 SER A CA 1
ATOM 1920 C C . SER A 1 245 ? 25.981 1.463 16.211 1.00 77.38 245 SER A C 1
ATOM 1922 O O . SER A 1 245 ? 25.098 2.326 16.143 1.00 77.38 245 SER A O 1
ATOM 1924 N N . ASP A 1 246 ? 27.087 1.597 16.933 1.00 79.00 246 ASP A N 1
ATOM 1925 C CA . ASP A 1 246 ? 27.437 2.824 17.644 1.00 79.00 246 ASP A CA 1
ATOM 1926 C C . ASP A 1 246 ? 27.988 3.887 16.685 1.00 79.00 246 ASP A C 1
ATOM 1928 O O . ASP A 1 246 ? 27.907 5.080 16.984 1.00 79.00 246 ASP A O 1
ATOM 1932 N N . LYS A 1 247 ? 28.486 3.462 15.514 1.00 84.00 247 LYS A N 1
ATOM 1933 C CA . LYS A 1 247 ? 29.079 4.307 14.472 1.00 84.00 247 LYS A CA 1
ATOM 1934 C C . LYS A 1 247 ? 28.462 4.046 13.104 1.00 84.00 247 LYS A C 1
ATOM 1936 O O . LYS A 1 247 ? 28.178 2.902 12.747 1.00 84.00 247 LYS A O 1
ATOM 1941 N N . TRP A 1 248 ? 28.288 5.121 12.347 1.00 86.12 248 TRP A N 1
ATOM 1942 C CA . TRP A 1 248 ? 27.665 5.112 11.032 1.00 86.12 248 TRP A CA 1
ATOM 1943 C C . TRP A 1 248 ? 28.453 5.956 10.048 1.00 86.12 248 TRP A C 1
ATOM 1945 O O . TRP A 1 248 ? 28.889 7.055 10.377 1.00 86.12 248 TRP A O 1
ATOM 1955 N N . TYR A 1 249 ? 28.582 5.447 8.830 1.00 88.12 249 TYR A N 1
ATOM 1956 C CA . TYR A 1 249 ? 29.434 5.995 7.785 1.00 88.12 249 TYR A CA 1
ATOM 1957 C C . TYR A 1 249 ? 28.592 6.399 6.583 1.00 88.12 249 TYR A C 1
ATOM 1959 O O . TYR A 1 249 ? 27.769 5.615 6.107 1.00 88.12 249 TYR A O 1
ATOM 1967 N N . CYS A 1 250 ? 28.774 7.629 6.105 1.00 85.25 250 CYS A N 1
ATOM 1968 C CA . CYS A 1 250 ? 28.061 8.137 4.938 1.00 85.25 250 CYS A CA 1
ATOM 1969 C C . CYS A 1 250 ? 28.797 7.796 3.645 1.00 85.25 250 CYS A C 1
ATOM 1971 O O . CYS A 1 250 ? 29.938 8.214 3.465 1.00 85.25 250 CYS A O 1
ATOM 1973 N N . MET A 1 251 ? 28.104 7.155 2.701 1.00 83.88 251 MET A N 1
ATOM 1974 C CA . MET A 1 251 ? 28.666 6.822 1.387 1.00 83.88 251 MET A CA 1
ATOM 1975 C C . MET A 1 251 ? 29.006 8.030 0.499 1.00 83.88 251 MET A C 1
ATOM 1977 O O . MET A 1 251 ? 29.747 7.885 -0.469 1.00 83.88 251 MET A O 1
ATOM 1981 N N . HIS A 1 252 ? 28.453 9.209 0.798 1.00 77.94 252 HIS A N 1
ATOM 1982 C CA . HIS A 1 252 ? 28.559 10.394 -0.065 1.00 77.94 252 HIS A CA 1
ATOM 1983 C C . HIS A 1 252 ? 29.645 11.370 0.381 1.00 77.94 252 HIS A C 1
ATOM 1985 O O . HIS A 1 252 ? 30.313 11.960 -0.460 1.00 77.94 252 HIS A O 1
ATOM 1991 N N . CYS A 1 253 ? 29.810 11.568 1.690 1.00 82.62 253 CYS A N 1
ATOM 1992 C CA . CYS A 1 253 ? 30.733 12.572 2.229 1.00 82.62 253 CYS A CA 1
ATOM 1993 C C . CYS A 1 253 ? 31.807 11.992 3.153 1.00 82.62 253 CYS A C 1
ATOM 1995 O O . CYS A 1 253 ? 32.477 12.760 3.838 1.00 82.62 253 CYS A O 1
ATOM 1997 N N . ASP A 1 254 ? 31.904 10.661 3.240 1.00 81.69 254 ASP A N 1
ATOM 1998 C CA . ASP A 1 254 ? 32.830 9.931 4.118 1.00 81.69 254 ASP A CA 1
ATOM 1999 C C . ASP A 1 254 ? 32.705 10.313 5.614 1.00 81.69 254 ASP A C 1
ATOM 2001 O O . ASP A 1 254 ? 33.603 10.073 6.418 1.00 81.69 254 ASP A O 1
ATOM 2005 N N . GLY A 1 255 ? 31.578 10.921 6.003 1.00 82.50 255 GLY A N 1
ATOM 2006 C CA . GLY A 1 255 ? 31.332 11.368 7.373 1.00 82.50 255 GLY A CA 1
ATOM 2007 C C . GLY A 1 255 ? 31.048 10.196 8.312 1.00 82.50 255 GLY A C 1
ATOM 2008 O O . GLY A 1 255 ? 30.261 9.311 7.967 1.00 82.50 255 GLY A O 1
ATOM 2009 N N . GLU A 1 256 ? 31.656 10.220 9.499 1.00 91.19 256 GLU A N 1
ATOM 2010 C CA . GLU A 1 256 ? 31.398 9.292 10.606 1.00 91.19 256 GLU A CA 1
ATOM 2011 C C . GLU A 1 256 ? 30.496 9.968 11.648 1.00 91.19 256 GLU A C 1
ATOM 2013 O O . GLU A 1 256 ? 30.779 11.081 12.091 1.00 91.19 256 GLU A O 1
ATOM 2018 N N . PHE A 1 257 ? 29.422 9.292 12.054 1.00 87.62 257 PHE A N 1
ATOM 2019 C CA . PHE A 1 257 ? 28.433 9.811 13.000 1.00 87.62 257 PHE A CA 1
ATOM 2020 C C . PHE A 1 257 ? 28.059 8.753 14.035 1.00 87.62 257 PHE A C 1
ATOM 2022 O O . PHE A 1 257 ? 28.008 7.557 13.738 1.00 87.62 257 PHE A O 1
ATOM 2029 N N . SER A 1 258 ? 27.740 9.182 15.253 1.00 85.88 258 SER A N 1
ATOM 2030 C CA . SER A 1 258 ? 27.225 8.278 16.281 1.00 85.88 258 SER A CA 1
ATOM 2031 C C . SER A 1 258 ? 25.813 7.787 15.950 1.00 85.88 258 SER A C 1
ATOM 2033 O O . SER A 1 258 ? 25.012 8.494 15.333 1.00 85.88 258 SER A O 1
ATOM 2035 N N . GLY A 1 259 ? 25.443 6.601 16.440 1.00 77.31 259 GLY A N 1
ATOM 2036 C CA . GLY A 1 259 ? 24.069 6.092 16.326 1.00 77.31 259 GLY A CA 1
A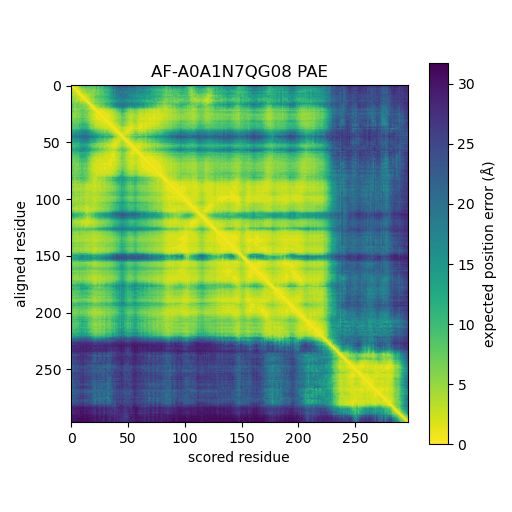TOM 2037 C C . GLY A 1 259 ? 23.015 7.047 16.909 1.00 77.31 259 GLY A C 1
ATOM 2038 O O . GLY A 1 259 ? 21.889 7.099 16.416 1.00 77.31 259 GLY A O 1
ATOM 2039 N N . THR A 1 260 ? 23.381 7.852 17.911 1.00 76.88 260 THR A N 1
ATOM 2040 C CA . THR A 1 260 ? 22.526 8.908 18.469 1.00 76.88 260 THR A CA 1
ATOM 2041 C C . THR A 1 260 ? 22.341 10.090 17.526 1.00 76.88 260 THR A C 1
ATOM 2043 O O . THR A 1 260 ? 21.209 10.534 17.352 1.00 76.88 260 THR A O 1
ATOM 2046 N N . GLU A 1 261 ? 23.408 10.582 16.891 1.00 77.56 261 GLU A N 1
ATOM 2047 C CA . GLU A 1 261 ? 23.321 11.655 15.887 1.00 77.56 261 GLU A CA 1
ATOM 2048 C C . GLU A 1 261 ? 22.511 11.194 14.676 1.00 77.56 261 GLU A C 1
ATOM 2050 O O . GLU A 1 261 ? 21.633 11.910 14.194 1.00 77.56 261 GLU A O 1
ATOM 2055 N N . MET A 1 262 ? 22.725 9.949 14.250 1.00 82.69 262 MET A N 1
ATOM 2056 C CA . MET A 1 262 ? 21.949 9.333 13.181 1.00 82.69 262 MET A CA 1
ATOM 2057 C C . MET A 1 262 ? 20.475 9.211 13.544 1.00 82.69 262 MET A C 1
ATOM 2059 O O . MET A 1 262 ? 19.618 9.640 12.776 1.00 82.69 262 MET A O 1
ATOM 2063 N N . ALA A 1 263 ? 20.149 8.694 14.726 1.00 73.38 263 ALA A N 1
ATOM 2064 C CA . ALA A 1 263 ? 18.760 8.570 15.151 1.00 73.38 263 ALA A CA 1
ATOM 2065 C C . ALA A 1 263 ? 18.073 9.935 15.349 1.00 73.38 263 ALA A C 1
ATOM 2067 O O . ALA A 1 263 ? 16.874 10.059 15.088 1.00 73.38 263 ALA A O 1
ATOM 2068 N N . GLN A 1 264 ? 18.819 10.971 15.751 1.00 72.81 264 GLN A N 1
ATOM 2069 C CA . GLN A 1 264 ? 18.330 12.352 15.810 1.00 72.81 264 GLN A CA 1
ATOM 2070 C C . GLN A 1 264 ? 18.072 12.944 14.422 1.00 72.81 264 GLN A C 1
ATOM 2072 O O . GLN A 1 264 ? 17.105 13.687 14.263 1.00 72.81 264 GLN A O 1
ATOM 2077 N N . ASN A 1 265 ? 18.886 12.589 13.426 1.00 76.62 265 ASN A N 1
ATOM 2078 C CA . ASN A 1 265 ? 18.763 13.075 12.052 1.00 76.62 265 ASN A CA 1
ATOM 2079 C C . ASN A 1 265 ? 18.004 12.106 11.124 1.00 76.62 265 ASN A C 1
ATOM 2081 O O . ASN A 1 265 ? 18.231 12.078 9.913 1.00 76.62 265 ASN A O 1
ATOM 2085 N N . LEU A 1 266 ? 17.111 11.276 11.682 1.00 75.75 266 LEU A N 1
ATOM 2086 C CA . LEU A 1 266 ? 16.312 10.290 10.937 1.00 75.75 266 LEU A CA 1
ATOM 2087 C C . LEU A 1 266 ? 17.132 9.424 9.984 1.00 75.75 266 LEU A C 1
ATOM 2089 O O . LEU A 1 266 ? 16.704 9.109 8.870 1.00 75.75 266 LEU A O 1
ATOM 2093 N N . TRP A 1 267 ? 18.326 9.072 10.423 1.00 81.31 267 TRP A N 1
ATOM 2094 C CA . TRP A 1 267 ? 19.254 8.234 9.701 1.00 81.31 267 TRP A CA 1
ATOM 2095 C C . TRP A 1 267 ? 19.748 8.822 8.379 1.00 81.31 267 TRP A C 1
ATOM 2097 O O . TRP A 1 267 ? 20.371 8.115 7.608 1.00 81.31 267 TRP A O 1
ATOM 2107 N N . HIS A 1 268 ? 19.506 10.105 8.108 1.00 81.75 268 HIS A N 1
ATOM 2108 C CA . HIS A 1 268 ? 20.150 10.808 7.004 1.00 81.75 268 HIS A CA 1
ATOM 2109 C C . HIS A 1 268 ? 21.525 11.290 7.452 1.00 81.75 268 HIS A C 1
ATOM 2111 O O . HIS A 1 268 ? 21.719 11.595 8.632 1.00 81.75 268 HIS A O 1
ATOM 2117 N N . CYS A 1 269 ? 22.466 11.420 6.519 1.00 84.19 269 CYS A N 1
ATOM 2118 C CA . CYS A 1 269 ? 23.771 11.989 6.834 1.00 84.19 269 CYS A CA 1
ATOM 2119 C C . CYS A 1 269 ? 23.612 13.423 7.381 1.00 84.19 269 CYS A C 1
ATOM 2121 O O . CYS A 1 269 ? 23.079 14.277 6.665 1.00 84.19 269 CYS A O 1
ATOM 2123 N N . PRO A 1 270 ? 24.090 13.719 8.604 1.00 84.62 270 PRO A N 1
ATOM 2124 C CA . PRO A 1 270 ? 24.052 15.070 9.166 1.00 84.62 270 PRO A CA 1
ATOM 2125 C C . PRO A 1 270 ? 24.819 16.116 8.349 1.00 84.62 270 PRO A C 1
ATOM 2127 O O . PRO A 1 270 ? 24.451 17.286 8.370 1.00 84.62 270 PRO A O 1
ATOM 2130 N N . SER A 1 271 ? 25.854 15.712 7.607 1.00 85.25 271 SER A N 1
ATOM 2131 C CA . SER A 1 271 ? 26.693 16.643 6.839 1.00 85.25 271 SER A CA 1
ATOM 2132 C C . SER A 1 271 ? 26.163 16.955 5.440 1.00 85.25 271 SER A C 1
ATOM 2134 O O . SER A 1 271 ? 26.169 18.115 5.043 1.00 85.25 271 SER A O 1
ATOM 2136 N N . CYS A 1 272 ? 25.722 15.951 4.677 1.00 81.94 272 CYS A N 1
ATOM 2137 C CA . CYS A 1 272 ? 25.332 16.139 3.269 1.00 81.94 272 CYS A CA 1
ATOM 2138 C C . CYS A 1 272 ? 23.862 15.812 2.970 1.00 81.94 272 CYS A C 1
ATOM 2140 O O . CYS A 1 272 ? 23.409 15.979 1.840 1.00 81.94 272 CYS A O 1
ATOM 2142 N N . GLY A 1 273 ? 23.099 15.335 3.958 1.00 79.56 273 GLY A N 1
ATOM 2143 C CA . GLY A 1 273 ? 21.696 14.965 3.772 1.00 79.56 273 GLY A CA 1
ATOM 2144 C C . GLY A 1 273 ? 21.476 13.686 2.960 1.00 79.56 273 GLY A C 1
ATOM 2145 O O . GLY A 1 273 ? 20.335 13.419 2.571 1.00 79.56 273 GLY A O 1
ATOM 2146 N N . ALA A 1 274 ? 22.530 12.895 2.713 1.00 78.69 274 ALA A N 1
ATOM 2147 C CA . ALA A 1 274 ? 22.425 11.580 2.086 1.00 78.69 274 ALA A CA 1
ATOM 2148 C C . ALA A 1 274 ? 21.386 10.705 2.795 1.00 78.69 274 ALA A C 1
ATOM 2150 O O . ALA A 1 274 ? 21.134 10.844 3.996 1.00 78.69 274 ALA A O 1
ATOM 2151 N N . THR A 1 275 ? 20.746 9.828 2.028 1.00 80.06 275 THR A N 1
ATOM 2152 C CA . THR A 1 275 ? 19.584 9.085 2.512 1.00 80.06 275 THR A CA 1
ATOM 2153 C C . THR A 1 275 ? 20.007 7.981 3.483 1.00 80.06 275 THR A C 1
ATOM 2155 O O . THR A 1 275 ? 21.157 7.552 3.444 1.00 80.06 275 THR A O 1
ATOM 2158 N N . PRO A 1 276 ? 19.096 7.444 4.314 1.00 81.19 276 PRO A N 1
ATOM 2159 C CA . PRO A 1 276 ? 19.425 6.334 5.207 1.00 81.19 276 PRO A CA 1
ATOM 2160 C C . PRO A 1 276 ? 19.976 5.099 4.492 1.00 81.19 276 PRO A C 1
ATOM 2162 O O . PRO A 1 276 ? 20.752 4.346 5.055 1.00 81.19 276 PRO A O 1
ATOM 2165 N N . LEU A 1 277 ? 19.635 4.896 3.218 1.00 79.50 277 LEU A N 1
ATOM 2166 C CA . LEU A 1 277 ? 20.211 3.808 2.422 1.00 79.50 277 LEU A CA 1
ATOM 2167 C C . LEU A 1 277 ? 21.731 3.890 2.284 1.00 79.50 277 LEU A C 1
ATOM 2169 O O . LEU A 1 277 ? 22.378 2.864 2.109 1.00 79.50 277 LEU A O 1
ATOM 2173 N N . ASP A 1 278 ? 22.259 5.106 2.344 1.00 83.56 278 ASP A N 1
ATOM 2174 C CA . ASP A 1 278 ? 23.659 5.430 2.126 1.00 83.56 278 ASP A CA 1
ATOM 2175 C C . ASP A 1 278 ? 24.428 5.552 3.452 1.00 83.56 278 ASP A C 1
ATOM 2177 O O . ASP A 1 278 ? 25.544 6.076 3.480 1.00 83.56 278 ASP A O 1
ATOM 2181 N N . MET A 1 279 ? 23.812 5.115 4.557 1.00 84.62 279 MET A N 1
ATOM 2182 C CA . MET A 1 279 ? 24.389 5.126 5.894 1.00 84.62 279 MET A CA 1
ATOM 2183 C C . MET A 1 279 ? 24.659 3.696 6.348 1.00 84.62 279 MET A C 1
ATOM 2185 O O . MET A 1 279 ? 23.743 2.905 6.577 1.00 84.62 279 MET A O 1
ATOM 2189 N N . LEU A 1 280 ? 25.939 3.368 6.482 1.00 84.06 280 LEU A N 1
ATOM 2190 C CA . LEU A 1 280 ? 26.409 2.011 6.735 1.00 84.06 280 LEU A CA 1
ATOM 2191 C C . LEU A 1 280 ? 26.970 1.880 8.149 1.00 84.06 280 LEU A C 1
ATOM 2193 O O . LEU A 1 280 ? 27.525 2.830 8.693 1.00 84.06 280 LEU A O 1
ATOM 2197 N N . SER A 1 281 ? 26.828 0.699 8.748 1.00 84.94 281 SER A N 1
ATOM 2198 C CA . SER A 1 281 ? 27.363 0.390 10.082 1.00 84.94 281 SER A CA 1
ATOM 2199 C C . SER A 1 281 ? 28.871 0.136 10.093 1.00 84.94 281 SER A C 1
ATOM 2201 O O . SER A 1 281 ? 29.473 0.100 11.161 1.00 84.94 281 SER A O 1
ATOM 2203 N N . GLU A 1 282 ? 29.466 -0.057 8.918 1.00 81.88 282 GLU A N 1
ATOM 2204 C CA . GLU A 1 282 ? 30.892 -0.289 8.708 1.00 81.88 282 GLU A CA 1
ATOM 2205 C C . GLU A 1 282 ? 31.419 0.697 7.655 1.00 81.88 282 GLU A C 1
ATOM 2207 O O . GLU A 1 282 ? 30.658 1.111 6.771 1.00 81.88 282 GLU A O 1
ATOM 2212 N N . PRO A 1 283 ? 32.697 1.101 7.739 1.00 76.94 283 PRO A N 1
ATOM 2213 C CA . PRO A 1 283 ? 33.319 1.924 6.711 1.00 76.94 283 PRO A CA 1
ATOM 2214 C C . PRO A 1 283 ? 33.385 1.146 5.388 1.00 76.94 283 PRO A C 1
ATOM 2216 O O . PRO A 1 283 ? 33.740 -0.030 5.366 1.00 76.94 283 PRO A O 1
ATOM 2219 N N . PHE A 1 284 ? 33.044 1.804 4.282 1.00 70.19 284 PHE A N 1
ATOM 2220 C CA . PHE A 1 284 ? 33.003 1.197 2.948 1.00 70.19 284 PHE A CA 1
ATOM 2221 C C . PHE A 1 284 ? 34.288 1.490 2.165 1.00 70.19 284 PHE A C 1
ATOM 2223 O O . PHE A 1 284 ? 34.948 2.509 2.390 1.00 70.19 284 PHE A O 1
ATOM 2230 N N . SER A 1 285 ? 34.662 0.609 1.233 1.00 60.75 285 SER A N 1
ATOM 2231 C CA . SER A 1 285 ? 35.835 0.842 0.385 1.00 60.75 285 SER A CA 1
ATOM 2232 C C . SER A 1 285 ? 35.499 1.800 -0.765 1.00 60.75 285 SER A C 1
ATOM 2234 O O . SER A 1 285 ? 34.405 1.764 -1.328 1.00 60.75 285 SER A O 1
ATOM 2236 N N . VAL A 1 286 ? 36.452 2.648 -1.169 1.00 56.72 286 VAL A N 1
ATOM 2237 C CA . VAL A 1 286 ? 36.258 3.618 -2.271 1.00 56.72 286 VAL A CA 1
ATOM 2238 C C . VAL A 1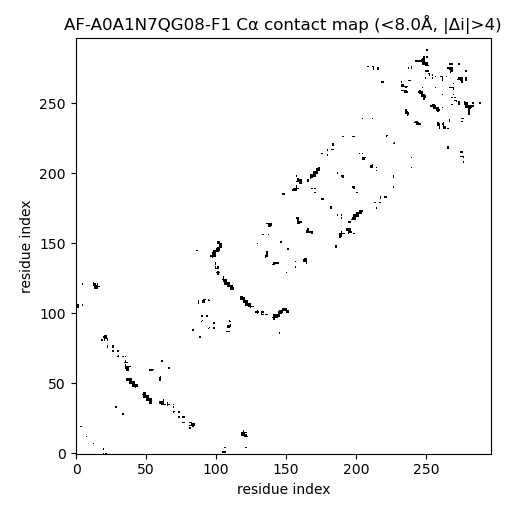 286 ? 35.884 2.921 -3.592 1.00 56.72 286 VAL A C 1
ATOM 2240 O O . VAL A 1 286 ? 35.188 3.504 -4.418 1.00 56.72 286 VAL A O 1
ATOM 2243 N N . SER A 1 287 ? 36.276 1.654 -3.769 1.00 52.53 287 SER A N 1
ATOM 2244 C CA . SER A 1 287 ? 35.931 0.817 -4.926 1.00 52.53 287 SER A CA 1
ATOM 2245 C C . SER A 1 287 ? 34.459 0.395 -5.008 1.00 52.53 287 SER A C 1
ATOM 2247 O O . SER A 1 287 ? 34.040 -0.107 -6.046 1.00 52.53 287 SER A O 1
ATOM 2249 N N . GLU A 1 288 ? 33.674 0.584 -3.946 1.00 52.97 288 GLU A N 1
ATOM 2250 C CA . GLU A 1 288 ? 32.256 0.199 -3.880 1.00 52.97 288 GLU A CA 1
ATOM 2251 C C . GLU A 1 288 ? 31.305 1.403 -4.003 1.00 52.97 288 GLU A C 1
ATOM 2253 O O . GLU A 1 288 ? 30.089 1.251 -3.849 1.00 52.97 288 GLU A O 1
ATOM 2258 N N . ARG A 1 289 ? 31.826 2.608 -4.297 1.00 56.72 289 ARG A N 1
ATOM 2259 C CA . ARG A 1 289 ? 30.978 3.770 -4.597 1.00 56.72 289 ARG A CA 1
ATOM 2260 C C . ARG A 1 289 ? 30.172 3.494 -5.869 1.00 56.72 289 ARG A C 1
ATOM 2262 O O . ARG A 1 289 ? 30.777 3.234 -6.909 1.00 56.72 289 ARG A O 1
ATOM 2269 N N . PRO A 1 290 ? 28.830 3.585 -5.839 1.00 52.78 290 PRO A N 1
ATOM 2270 C CA . PRO A 1 290 ? 28.082 3.701 -7.080 1.00 52.78 290 PRO A CA 1
ATOM 2271 C C . PRO A 1 290 ? 28.574 4.963 -7.791 1.00 52.78 290 PRO A C 1
ATOM 2273 O O . PRO A 1 290 ? 28.709 6.002 -7.145 1.00 52.78 290 PRO A O 1
ATOM 2276 N N . GLU A 1 291 ? 28.880 4.863 -9.086 1.00 49.44 291 GLU A N 1
ATOM 2277 C CA . GLU A 1 291 ? 29.253 6.012 -9.911 1.00 49.44 291 GLU A CA 1
ATOM 2278 C C . GLU A 1 291 ? 28.151 7.066 -9.779 1.00 49.44 291 GLU A C 1
ATOM 2280 O O . GLU A 1 291 ? 27.055 6.932 -10.324 1.00 49.44 291 GLU A O 1
ATOM 2285 N N . THR A 1 292 ? 28.402 8.093 -8.973 1.00 44.09 292 THR A N 1
ATOM 2286 C CA . THR A 1 292 ? 27.544 9.265 -8.933 1.00 44.09 292 THR A CA 1
ATOM 2287 C C . THR A 1 292 ? 27.719 9.942 -10.281 1.00 44.09 292 THR A C 1
ATOM 2289 O O . THR A 1 292 ? 28.828 10.382 -10.590 1.00 44.09 292 THR A O 1
ATOM 2292 N N . GLU A 1 293 ? 26.658 10.000 -11.088 1.00 38.59 293 GLU A N 1
ATOM 2293 C CA . GLU A 1 293 ? 26.617 10.870 -12.260 1.00 38.59 293 GLU A CA 1
ATOM 2294 C C . GLU A 1 293 ? 27.119 12.254 -11.844 1.00 38.59 293 GLU A C 1
ATOM 2296 O O . GLU A 1 293 ? 26.580 12.881 -10.930 1.00 38.59 293 GLU A O 1
ATOM 2301 N N . ASN A 1 294 ? 28.210 12.667 -12.486 1.00 33.88 294 ASN A N 1
ATOM 2302 C CA . ASN A 1 294 ? 28.838 13.970 -12.359 1.00 33.88 294 ASN A CA 1
ATOM 2303 C C . ASN A 1 294 ? 27.794 15.089 -12.230 1.00 33.88 294 ASN A C 1
ATOM 2305 O O . ASN A 1 294 ? 27.162 15.469 -13.213 1.00 33.88 294 ASN A O 1
ATOM 2309 N N . THR A 1 295 ? 27.713 15.716 -11.061 1.00 34.75 295 THR A N 1
ATOM 2310 C CA . THR A 1 295 ? 27.448 17.155 -10.996 1.00 34.75 295 THR A CA 1
ATOM 2311 C C . THR A 1 295 ? 28.775 17.860 -10.793 1.00 34.75 295 THR A C 1
ATOM 2313 O O . THR A 1 295 ? 29.145 18.232 -9.683 1.00 34.75 295 THR A O 1
ATOM 2316 N N . SER A 1 296 ? 29.509 17.996 -11.894 1.00 31.56 296 SER A N 1
ATOM 2317 C CA . SER A 1 296 ? 30.488 19.055 -12.085 1.00 31.56 296 SER A CA 1
ATOM 2318 C C . SER A 1 296 ? 29.785 20.240 -12.749 1.00 31.56 296 SER A C 1
ATOM 2320 O O 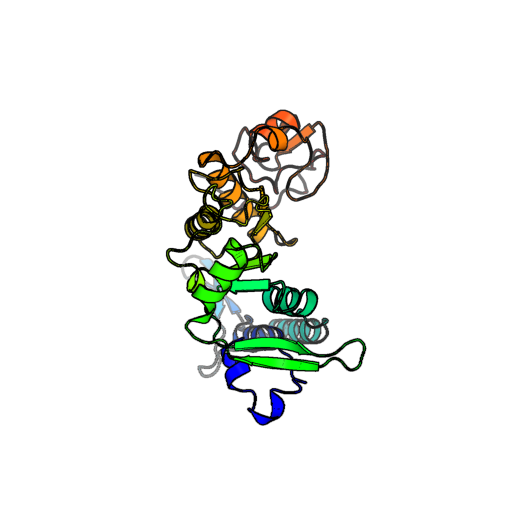. SER A 1 296 ? 29.580 20.251 -13.961 1.00 31.56 296 SER A O 1
ATOM 2322 N N . ALA A 1 297 ? 29.398 21.212 -11.923 1.00 31.48 297 ALA A N 1
ATOM 2323 C CA . ALA A 1 297 ? 29.406 22.650 -12.202 1.00 31.48 297 ALA A CA 1
ATOM 2324 C C . ALA A 1 297 ? 29.259 23.399 -10.871 1.00 31.48 297 ALA A C 1
ATOM 2326 O O . ALA A 1 297 ? 28.264 23.131 -10.160 1.00 31.48 297 ALA A O 1
#

InterPro domains:
  IPR026741 Protein strawberry notch [PTHR12706] (59-237)
  IPR026937 Strawberry notch, helicase C domain [PF13871] (86-239)

Secondary structure (DSSP, 8-state):
-HHHHHHS-GGGGGS--S--STHHHHHHHHHHHS--B-EEEEE-TTS-EEEEE-EETTEEPB-HHHHHHHHHHHHHHHHSPP---HHHHHHHHH-TTTEEEESS-SEEEEEESSGGG-EEEEEEPPTTHHHHHHHHHHTTS-SEEEE-HHHHTT---S-BTTSS-----EEEES---S-HHHHHHHHTTT--TTBSSPPEEEE---S-HHHHHHHHHHHHHHHHTT-S-GGGGG--B-TTT--B-SEEEETTT--EEEHHHHHHTTTS-TTT---GGGEESSPPPGGG---------

Nearest PDB structures (foldseek):
  7mkn-assembly1_L  TM=5.241E-01  e=1.006E-01  Escherichia coli K-12
  7ux9-assembly1_P  TM=3.950E-01  e=1.135E-01  Arabidopsis thaliana
  8iw4-assembly1_A  TM=2.327E-01  e=1.425E+00  Homo sapiens
  8j9j-assembly1_B4  TM=1.500E-01  e=1.425E+00  Euglena gracilis
  9b62-assembly1_A  TM=2.037E-01  e=4.474E+00  Homo sapiens

Solvent-accessible surface area (backbone atoms only — not comparable to full-atom values): 17505 Å² total; per-residue (Å²): 106,72,71,56,66,67,69,54,57,79,85,43,32,76,52,58,86,70,89,80,36,66,59,63,64,54,46,53,45,47,74,75,66,52,81,27,72,26,66,43,81,46,66,52,99,86,71,51,80,45,73,45,79,39,65,55,98,88,37,78,35,70,26,70,68,42,45,51,51,46,52,54,50,44,52,54,58,69,70,46,81,84,61,71,51,68,69,45,53,50,37,43,72,62,32,71,73,35,39,18,59,20,48,67,61,55,60,47,58,40,60,47,74,62,79,93,76,38,34,37,26,62,43,80,46,59,91,64,41,40,59,56,26,50,49,36,33,41,64,55,66,17,82,41,78,47,71,36,80,78,35,40,74,96,54,76,67,36,17,30,69,89,42,74,29,51,59,81,44,75,44,69,40,75,78,53,75,94,44,58,68,60,34,49,56,58,54,49,27,41,49,62,87,68,39,72,55,80,41,45,82,40,79,58,70,70,99,43,67,70,57,47,57,52,50,51,55,38,53,57,55,40,51,77,68,67,60,66,60,78,77,70,36,71,48,39,44,43,94,88,73,69,52,68,34,69,44,33,25,27,74,86,75,73,45,78,40,42,21,59,59,27,30,68,46,74,38,22,37,88,87,78,63,45,51,48,90,43,48,33,71,58,86,78,61,84,89,70,58,75,84,71,78,82,84,87,126